Protein AF-A0A7J6RYQ1-F1 (afdb_monomer)

Secondary structure (DSSP, 8-state):
---SEEEEESS-TTT-TTS---EEEEEESSPPPP---TTS--B-TTTSEEEE-SBTTEE----SSSS-TT--SEEEEEEB-SSGGG-B-TTPEEEEE-SSTTT----S--EEEEEESSSSS-------EEEEESSTT--EEEEEEEPPTTPPPB-TT-EEEEEEES----SS-PEES--EEEEE-TTS-S-EEEE-

Organism: Perkinsus olseni (NCBI:txid32597)

Solvent-accessible surface area (backbone atoms only — not comparable to full-atom values): 10881 Å² total; per-residue (Å²): 142,80,80,55,67,46,71,45,64,76,56,65,55,92,81,45,83,86,58,87,83,49,82,32,73,73,38,70,73,52,81,84,76,73,74,37,56,90,57,37,31,28,57,22,84,85,73,16,40,38,60,55,78,64,59,94,71,36,29,80,69,76,72,96,74,84,55,61,100,83,59,58,62,45,38,36,39,40,21,15,14,74,43,73,69,12,24,39,41,39,36,21,32,41,36,41,43,44,63,62,54,88,56,26,56,30,88,56,62,37,49,53,47,42,41,40,73,54,90,88,55,46,33,51,68,45,88,58,42,45,60,37,50,92,46,93,94,48,47,27,20,28,42,38,34,48,42,23,72,82,22,53,62,19,23,50,91,40,43,37,34,39,34,33,30,75,71,57,72,48,98,72,81,82,35,62,46,52,39,42,36,37,31,19,37,68,85,72,43,36,56,28,75,51,67,60

Radius of gyration: 19.07 Å; Cα contacts (8 Å, |Δi|>4): 460; chains: 1; bounding box: 61×34×42 Å

Nearest PDB structures (foldseek):
  7w6b-assembly1_A  TM=4.803E-01  e=3.173E-01  Streptococcus oralis ATCC 35037
  2ce6-assembly1_A  TM=3.598E-01  e=7.479E-01  Helix pomatia
  5x4a-assembly1_D  TM=3.909E-01  e=1.501E+00  Sclerophytum lochmodes
  4q56-assembly1_A  TM=3.177E-01  e=1.671E+00  Cornu aspersum

pLDDT: mean 82.63, std 13.73, range [42.88, 97.25]

Structure (mmCIF, N/CA/C/O backbone):
data_AF-A0A7J6RYQ1-F1
#
_entry.id   AF-A0A7J6RYQ1-F1
#
loop_
_atom_site.group_PDB
_atom_site.id
_atom_site.type_symbol
_atom_site.label_atom_id
_atom_site.label_alt_id
_atom_site.label_comp_id
_atom_site.label_asym_id
_atom_site.label_entity_id
_atom_site.label_seq_id
_atom_site.pdbx_PDB_ins_code
_atom_site.Cartn_x
_atom_site.Cartn_y
_atom_site.Cartn_z
_atom_site.occupancy
_atom_site.B_iso_or_equiv
_atom_site.auth_seq_id
_atom_site.auth_comp_id
_atom_site.auth_asym_id
_atom_site.auth_atom_id
_atom_site.pdbx_PDB_model_num
ATOM 1 N N . ASP A 1 1 ? -31.742 8.222 -1.826 1.00 50.19 1 ASP A N 1
ATOM 2 C CA . ASP A 1 1 ? -31.669 7.039 -0.948 1.00 50.19 1 ASP A CA 1
ATOM 3 C C . ASP A 1 1 ? -31.716 5.761 -1.761 1.00 50.19 1 ASP A C 1
ATOM 5 O O . ASP A 1 1 ? -32.754 5.427 -2.317 1.00 50.19 1 ASP A O 1
ATOM 9 N N . GLN A 1 2 ? -30.577 5.093 -1.930 1.00 57.06 2 GLN A N 1
ATOM 10 C CA . GLN A 1 2 ? -30.508 3.775 -2.566 1.00 57.06 2 GLN A CA 1
ATOM 11 C C . GLN A 1 2 ? -29.635 2.876 -1.686 1.00 57.06 2 GLN A C 1
ATOM 13 O O . GLN A 1 2 ? -28.519 3.257 -1.344 1.00 57.06 2 GLN A O 1
ATOM 18 N N . GLU A 1 3 ? -30.165 1.722 -1.277 1.00 65.00 3 GLU A N 1
ATOM 19 C CA . GLU A 1 3 ? -29.462 0.755 -0.426 1.00 65.00 3 GLU A CA 1
ATOM 20 C C . GLU A 1 3 ? -28.326 0.076 -1.203 1.00 65.00 3 GLU A C 1
ATOM 22 O O . GLU A 1 3 ? -28.561 -0.500 -2.267 1.00 65.00 3 GLU A O 1
ATOM 27 N N . TYR A 1 4 ? -27.108 0.118 -0.656 1.00 65.56 4 TYR A N 1
ATOM 28 C CA . TYR A 1 4 ? -25.908 -0.519 -1.225 1.00 65.56 4 TYR A CA 1
ATOM 29 C C . TYR A 1 4 ? -25.580 -1.872 -0.589 1.00 65.56 4 TYR A C 1
ATOM 31 O O . TYR A 1 4 ? -24.971 -2.738 -1.218 1.00 65.56 4 TYR A O 1
ATOM 39 N N . VAL A 1 5 ? -25.978 -2.050 0.668 1.00 72.88 5 VAL A N 1
ATOM 40 C CA . VAL A 1 5 ? -25.729 -3.258 1.447 1.00 72.88 5 VAL A CA 1
ATOM 41 C C . VAL A 1 5 ? -27.030 -3.662 2.105 1.00 72.88 5 VAL A C 1
ATOM 43 O O . VAL A 1 5 ? -27.678 -2.850 2.763 1.00 72.88 5 VAL A O 1
ATOM 46 N N . ARG A 1 6 ? -27.387 -4.933 1.949 1.00 76.81 6 ARG A N 1
ATOM 47 C CA . ARG A 1 6 ? -28.507 -5.542 2.655 1.00 76.81 6 ARG A CA 1
ATOM 48 C C . ARG A 1 6 ? -27.974 -6.575 3.635 1.00 76.81 6 ARG A C 1
ATOM 50 O O . ARG A 1 6 ? -27.288 -7.513 3.234 1.00 76.81 6 ARG A O 1
ATOM 57 N N . ILE A 1 7 ? -28.311 -6.410 4.910 1.00 72.94 7 ILE A N 1
ATOM 58 C CA . ILE A 1 7 ? -28.057 -7.410 5.950 1.00 72.94 7 ILE A CA 1
ATOM 59 C C . ILE A 1 7 ? -29.346 -8.209 6.114 1.00 72.94 7 ILE A C 1
ATOM 61 O O . ILE A 1 7 ? -30.391 -7.654 6.449 1.00 72.94 7 ILE A O 1
ATOM 65 N N . ILE A 1 8 ? -29.294 -9.505 5.818 1.00 71.94 8 ILE A N 1
ATOM 66 C CA . ILE A 1 8 ? -30.453 -10.395 5.932 1.00 71.94 8 ILE A CA 1
ATOM 67 C C . ILE A 1 8 ? -30.330 -11.143 7.257 1.00 71.94 8 ILE A C 1
ATOM 69 O O . ILE A 1 8 ? -29.265 -11.673 7.549 1.00 71.94 8 ILE A O 1
ATOM 73 N N . SER A 1 9 ? -31.388 -11.192 8.069 1.00 72.56 9 SER A N 1
ATOM 74 C CA . SER A 1 9 ? -31.384 -12.058 9.254 1.00 72.56 9 SER A CA 1
ATOM 75 C C . SER A 1 9 ? -31.297 -13.523 8.828 1.00 72.56 9 SER A C 1
ATOM 77 O O . SER A 1 9 ? -31.973 -13.935 7.886 1.00 72.56 9 SER A O 1
ATOM 79 N N . MET A 1 10 ? -30.483 -14.316 9.524 1.00 69.44 10 MET A N 1
ATOM 80 C CA . MET A 1 10 ? -30.409 -15.762 9.272 1.00 69.44 10 MET A CA 1
ATOM 81 C C . MET A 1 10 ? -31.561 -16.538 9.912 1.00 69.44 10 MET A C 1
ATOM 83 O O . MET A 1 10 ? -31.682 -17.742 9.697 1.00 69.44 10 MET A O 1
ATOM 87 N N . VAL A 1 11 ? -32.423 -15.856 10.668 1.00 69.56 11 VAL A N 1
ATOM 88 C CA . VAL A 1 11 ? -33.552 -16.461 11.365 1.00 69.56 11 VAL A CA 1
ATOM 89 C C . VAL A 1 11 ? -34.855 -15.895 10.814 1.00 69.56 11 VAL A C 1
ATOM 91 O O . VAL A 1 11 ? -35.002 -14.690 10.612 1.00 69.56 11 VAL A O 1
ATOM 94 N N . ALA A 1 12 ? -35.832 -16.771 10.586 1.00 70.06 12 ALA A N 1
ATOM 95 C CA . ALA A 1 12 ? -37.179 -16.362 10.220 1.00 70.06 12 ALA A CA 1
ATOM 96 C C . ALA A 1 12 ? -37.875 -15.731 11.438 1.00 70.06 12 ALA A C 1
ATOM 98 O O . ALA A 1 12 ? -38.460 -16.433 12.266 1.00 70.06 12 ALA A O 1
ATOM 99 N N . LEU A 1 13 ? -37.804 -14.399 11.533 1.00 68.19 13 LEU A N 1
ATOM 100 C CA . LEU A 1 13 ? -38.347 -13.590 12.635 1.00 68.19 13 LEU A CA 1
ATOM 101 C C . LEU A 1 13 ? -39.828 -13.866 12.917 1.00 68.19 13 LEU A C 1
ATOM 103 O O . LEU A 1 13 ? -40.247 -13.861 14.070 1.00 68.19 13 LEU A O 1
ATOM 107 N N . GLU A 1 14 ? -40.599 -14.177 11.875 1.00 74.00 14 GLU A N 1
ATOM 108 C CA . GLU A 1 14 ? -42.023 -14.512 11.989 1.00 74.00 14 GLU A CA 1
ATOM 109 C C . GLU A 1 14 ? -42.273 -15.819 12.761 1.00 74.00 14 GLU A C 1
ATOM 111 O O . GLU A 1 14 ? -43.322 -15.983 13.376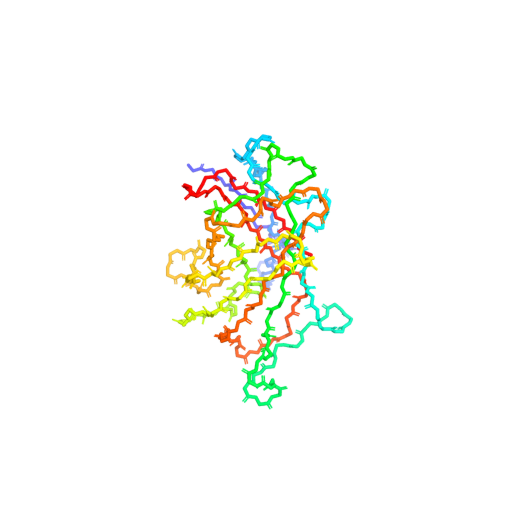 1.00 74.00 14 GLU A O 1
ATOM 116 N N . SER A 1 15 ? -41.304 -16.739 12.766 1.00 73.19 15 SER A N 1
ATOM 117 C CA . SER A 1 15 ? -41.423 -18.060 13.403 1.00 73.19 15 SER A CA 1
ATOM 118 C C . SER A 1 15 ? -40.772 -18.155 14.788 1.00 73.19 15 SER A C 1
ATOM 120 O O . SER A 1 15 ? -41.020 -19.117 15.513 1.00 73.19 15 SER A O 1
ATOM 122 N N . ALA A 1 16 ? -39.952 -17.171 15.176 1.00 69.88 16 ALA A N 1
ATOM 123 C CA . ALA A 1 16 ? -39.226 -17.172 16.447 1.00 69.88 16 ALA A CA 1
ATOM 124 C C . ALA A 1 16 ? -38.987 -15.736 16.969 1.00 69.88 16 ALA A C 1
ATOM 126 O O . ALA A 1 16 ? -37.851 -15.266 16.999 1.00 69.88 16 ALA A O 1
ATOM 127 N N . PRO A 1 17 ? -40.038 -15.022 17.413 1.00 69.25 17 PRO A N 1
ATOM 128 C CA . PRO A 1 17 ? -39.974 -13.586 17.718 1.00 69.25 17 PRO A CA 1
ATOM 129 C C . PRO A 1 17 ? -39.113 -13.212 18.939 1.00 69.25 17 PRO A C 1
ATOM 131 O O . PRO A 1 17 ? -38.783 -12.042 19.111 1.00 69.25 17 PRO A O 1
ATOM 134 N N . TYR A 1 18 ? -38.742 -14.182 19.783 1.00 77.00 18 TYR A N 1
ATOM 135 C CA . TYR A 1 18 ? -37.971 -13.962 21.018 1.00 77.00 18 TYR A CA 1
ATOM 136 C C . TYR A 1 18 ? -36.580 -14.615 21.004 1.00 77.00 18 TYR A C 1
ATOM 138 O O . TYR A 1 18 ? -35.941 -14.727 22.048 1.00 77.00 18 TYR A O 1
ATOM 146 N N . THR A 1 19 ? -36.120 -15.096 19.847 1.00 73.12 19 THR A N 1
ATOM 147 C CA . THR A 1 19 ? -34.790 -15.708 19.717 1.00 73.12 19 THR A CA 1
ATOM 148 C C . THR A 1 19 ? -33.694 -14.657 19.542 1.00 73.12 19 THR A C 1
ATOM 150 O O . THR A 1 19 ? -33.955 -13.520 19.144 1.00 73.12 19 THR A O 1
ATOM 153 N N . ALA A 1 20 ? -32.448 -15.047 19.817 1.00 69.75 20 ALA A N 1
ATOM 154 C CA . ALA A 1 20 ? -31.291 -14.233 19.479 1.00 69.75 20 ALA A CA 1
ATOM 155 C C . ALA A 1 20 ? -31.253 -13.999 17.961 1.00 69.75 20 ALA A C 1
ATOM 157 O O . ALA A 1 20 ? -31.333 -14.935 17.163 1.00 69.75 20 ALA A O 1
ATOM 158 N N . LEU A 1 21 ? -31.156 -12.731 17.573 1.00 64.25 21 LEU A N 1
ATOM 159 C CA . LEU A 1 21 ? -31.176 -12.314 16.181 1.00 64.25 21 LEU A CA 1
ATOM 160 C C . LEU A 1 21 ? -29.764 -12.456 15.613 1.00 64.25 21 LEU A C 1
ATOM 162 O O . LEU A 1 21 ? -28.882 -11.647 15.892 1.00 64.25 21 LEU A O 1
ATOM 166 N N . GLU A 1 22 ? -29.538 -13.509 14.834 1.00 65.12 22 GLU A N 1
ATOM 167 C CA . GLU A 1 22 ? -28.272 -13.686 14.129 1.00 65.12 22 GLU A CA 1
ATOM 168 C C . GLU A 1 22 ? -28.251 -12.764 12.901 1.00 65.12 22 GLU A C 1
ATOM 170 O O . GLU A 1 22 ? -29.058 -12.903 11.969 1.00 65.12 22 GLU A O 1
ATOM 175 N N . MET A 1 23 ? -27.352 -11.774 12.925 1.00 66.75 23 MET A N 1
ATOM 176 C CA . MET A 1 23 ? -27.088 -10.918 11.770 1.00 66.75 23 MET A CA 1
ATOM 177 C C . MET A 1 23 ? -26.436 -11.761 10.679 1.00 66.75 23 MET A C 1
ATOM 179 O O . MET A 1 23 ? -25.346 -12.295 10.871 1.00 66.75 23 MET A O 1
ATOM 183 N N . GLY A 1 24 ? -27.108 -11.894 9.538 1.00 63.62 24 GLY A N 1
ATOM 184 C CA . GLY A 1 24 ? -26.583 -12.683 8.437 1.00 63.62 24 GLY A CA 1
ATOM 185 C C . GLY A 1 24 ? -25.557 -11.958 7.595 1.00 63.62 24 GLY A C 1
ATOM 186 O O . GLY A 1 24 ? -25.166 -10.817 7.844 1.00 63.62 24 GLY A O 1
ATOM 187 N N . ARG A 1 25 ? -25.105 -12.669 6.562 1.00 68.25 25 ARG A N 1
ATOM 188 C CA . ARG A 1 25 ? -24.056 -12.181 5.674 1.00 68.25 25 ARG A CA 1
ATOM 189 C C . ARG A 1 25 ? -24.522 -10.911 4.952 1.00 68.25 25 ARG A C 1
ATOM 191 O O . ARG A 1 25 ? -25.594 -10.936 4.343 1.00 68.25 25 ARG A O 1
ATOM 198 N N . PRO A 1 26 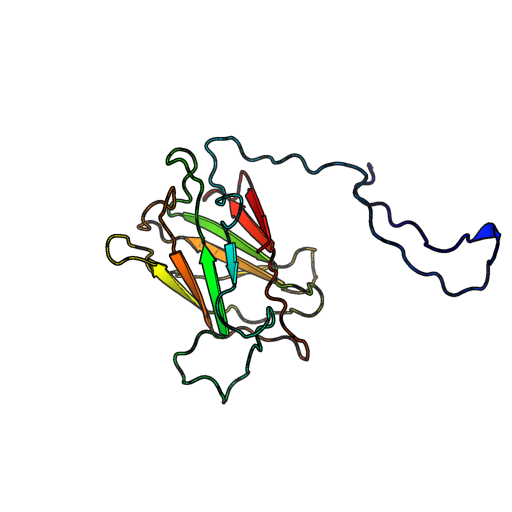? -23.732 -9.823 4.981 1.00 69.94 26 PRO A N 1
ATOM 199 C CA . PRO A 1 26 ? -24.024 -8.648 4.180 1.00 69.94 26 PRO A CA 1
ATOM 200 C C . PRO A 1 26 ? -23.931 -9.017 2.699 1.00 69.94 26 PRO A C 1
ATOM 202 O O . PRO A 1 26 ? -22.963 -9.638 2.258 1.00 69.94 26 PRO A O 1
ATOM 205 N N . LEU A 1 27 ? -24.949 -8.636 1.934 1.00 70.81 27 LEU A N 1
ATOM 206 C CA . LEU A 1 27 ? -24.976 -8.789 0.486 1.00 70.81 27 LEU A CA 1
ATOM 207 C C . LEU A 1 27 ? -24.913 -7.414 -0.164 1.00 70.81 27 LEU A C 1
ATOM 209 O O . LEU A 1 27 ? -25.671 -6.508 0.192 1.00 70.81 27 LEU A O 1
ATOM 213 N N . LEU A 1 28 ? -24.028 -7.285 -1.148 1.00 71.00 28 LEU A N 1
ATOM 214 C CA . LEU A 1 28 ? -24.025 -6.146 -2.053 1.00 71.00 28 LEU A CA 1
ATOM 215 C C . LEU A 1 28 ? -25.265 -6.236 -2.941 1.00 71.00 28 LEU A C 1
ATOM 217 O O . LEU A 1 28 ? -25.430 -7.178 -3.713 1.00 71.00 28 LEU A O 1
ATOM 221 N N . THR A 1 29 ? -26.143 -5.247 -2.831 1.00 76.38 29 THR A N 1
ATOM 222 C CA . THR A 1 29 ? -27.316 -5.107 -3.709 1.00 76.38 29 THR A CA 1
ATOM 223 C C . THR A 1 29 ? -26.933 -4.520 -5.065 1.00 76.38 29 THR A C 1
ATOM 225 O O . THR A 1 29 ? -27.731 -4.544 -6.002 1.00 76.38 29 THR A O 1
ATOM 228 N N . ARG A 1 30 ? -25.705 -3.997 -5.181 1.00 64.94 30 ARG A N 1
ATOM 229 C CA . ARG A 1 30 ? -25.122 -3.432 -6.396 1.00 64.94 30 ARG A CA 1
ATOM 230 C C . ARG A 1 30 ? -23.645 -3.769 -6.500 1.00 64.94 30 ARG A C 1
ATOM 232 O O . ARG A 1 30 ? -22.929 -3.757 -5.503 1.00 64.94 30 ARG A O 1
ATOM 239 N N . LEU A 1 3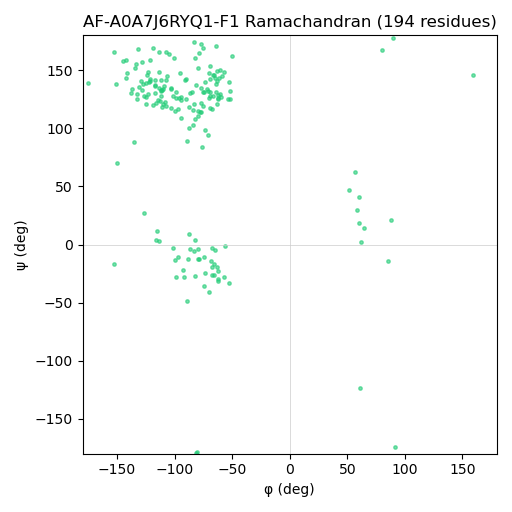1 ? -23.194 -4.021 -7.724 1.00 61.72 31 LEU A N 1
ATOM 240 C CA . LEU A 1 31 ? -21.772 -4.126 -8.023 1.00 61.72 31 LEU A CA 1
ATOM 241 C C . LEU A 1 31 ? -21.148 -2.733 -7.934 1.00 61.72 31 LEU A C 1
ATOM 243 O O . LEU A 1 31 ? -21.687 -1.775 -8.490 1.00 61.72 31 LEU A O 1
ATOM 247 N N . ALA A 1 32 ? -20.020 -2.629 -7.236 1.00 59.47 32 ALA A N 1
ATOM 248 C CA . ALA A 1 32 ? -19.181 -1.446 -7.325 1.00 59.47 32 ALA A CA 1
ATOM 249 C C . ALA A 1 32 ? -18.687 -1.325 -8.773 1.00 59.47 32 ALA A C 1
ATOM 251 O O . ALA A 1 32 ? -18.156 -2.288 -9.330 1.00 59.47 32 ALA A O 1
ATOM 252 N N . VAL A 1 33 ? -18.905 -0.167 -9.392 1.00 58.00 33 VAL A N 1
ATOM 253 C CA . VAL A 1 33 ? -18.350 0.118 -10.715 1.00 58.00 33 VAL A CA 1
ATOM 254 C C . VAL A 1 33 ? -16.915 0.595 -10.492 1.00 58.00 33 VAL A C 1
ATOM 256 O O . VAL A 1 33 ? -16.732 1.566 -9.758 1.00 58.00 33 VAL A O 1
ATOM 259 N N . PRO A 1 34 ? -15.896 -0.071 -11.057 1.00 59.84 34 PRO A N 1
ATOM 260 C CA . PRO A 1 34 ? -14.543 0.462 -11.020 1.00 59.84 34 PRO A CA 1
ATOM 261 C C . PRO A 1 34 ? -14.526 1.781 -11.800 1.00 59.84 34 PRO A C 1
ATOM 263 O O . PRO A 1 34 ? -14.882 1.808 -12.976 1.00 59.84 34 PRO A O 1
ATOM 266 N N . GLU A 1 35 ? -14.152 2.877 -11.143 1.00 63.78 35 GLU A N 1
ATOM 267 C CA . GLU A 1 35 ? -14.018 4.183 -11.805 1.00 63.78 35 GLU A CA 1
ATOM 268 C C . GLU A 1 35 ? -12.695 4.320 -12.578 1.00 63.78 35 GLU A C 1
ATOM 270 O O . GLU A 1 35 ? -12.554 5.237 -13.380 1.00 63.78 35 GLU A O 1
ATOM 275 N N . GLY A 1 36 ? -11.734 3.411 -12.375 1.00 68.19 36 GLY A N 1
ATOM 276 C CA . GLY A 1 36 ? -10.461 3.422 -13.096 1.00 68.19 36 GLY A CA 1
ATOM 277 C C . GLY A 1 36 ? -10.579 2.948 -14.547 1.00 68.19 36 GLY A C 1
ATOM 278 O O . GLY A 1 36 ? -11.145 1.892 -14.834 1.00 68.19 36 GLY A O 1
ATOM 279 N N . GLY A 1 37 ? -10.012 3.726 -15.465 1.00 75.25 37 GLY A N 1
ATOM 280 C CA . GLY A 1 37 ? -9.842 3.386 -16.871 1.00 75.25 37 GLY A CA 1
ATOM 281 C C . GLY A 1 37 ? -8.708 2.385 -17.114 1.00 75.25 37 GLY A C 1
ATOM 282 O O . GLY A 1 37 ? -7.875 2.108 -16.257 1.00 75.25 37 GLY A O 1
ATOM 283 N N . VAL A 1 38 ? -8.640 1.853 -18.337 1.00 79.38 38 VAL A N 1
ATOM 284 C CA . VAL A 1 38 ? -7.639 0.837 -18.736 1.00 79.38 38 VAL A CA 1
ATOM 285 C C . VAL A 1 38 ? -6.192 1.342 -18.741 1.00 79.38 38 VAL A C 1
ATOM 287 O O . VAL A 1 38 ? -5.270 0.533 -18.770 1.00 79.38 38 VAL A O 1
ATOM 290 N N . THR A 1 39 ? -5.994 2.660 -18.732 1.00 88.62 39 THR A N 1
ATOM 291 C CA . THR A 1 39 ? -4.687 3.331 -18.639 1.00 88.62 39 THR A CA 1
ATOM 292 C C . THR A 1 39 ? -4.391 3.845 -17.234 1.00 88.62 39 THR A C 1
ATOM 294 O O . THR A 1 39 ? -3.328 4.409 -17.001 1.00 88.62 39 THR A O 1
ATOM 297 N N . ASP A 1 40 ? -5.323 3.701 -16.294 1.00 91.88 40 ASP A N 1
ATOM 298 C CA . ASP A 1 40 ? -5.082 4.139 -14.927 1.00 91.88 40 ASP A CA 1
ATOM 299 C C . ASP A 1 40 ? -4.232 3.102 -14.174 1.00 91.88 40 ASP A C 1
ATOM 301 O O . ASP A 1 40 ? -4.276 1.902 -14.498 1.00 91.88 40 ASP A O 1
ATOM 305 N N . PRO A 1 41 ? -3.444 3.541 -13.173 1.00 94.19 41 PRO A N 1
ATOM 306 C CA . PRO A 1 41 ? -2.633 2.646 -12.364 1.00 94.19 41 PRO A CA 1
ATOM 307 C C . PRO A 1 41 ? -3.477 1.528 -11.759 1.00 94.19 41 PRO A C 1
ATOM 309 O O . PRO A 1 41 ? -4.450 1.782 -11.050 1.00 94.19 41 PRO A O 1
ATOM 312 N N . HIS A 1 42 ? -3.079 0.282 -11.992 1.00 93.12 42 HIS A N 1
ATOM 313 C CA . HIS A 1 42 ? -3.711 -0.860 -11.344 1.00 93.12 42 HIS A CA 1
ATOM 314 C C . HIS A 1 42 ? -2.707 -1.944 -10.977 1.00 93.12 42 HIS A C 1
ATOM 316 O O . HIS A 1 42 ? -1.594 -2.025 -11.506 1.00 93.12 42 HIS A O 1
ATOM 322 N N . PHE A 1 43 ? -3.119 -2.777 -10.029 1.00 94.25 43 PHE A N 1
ATOM 323 C CA . PHE A 1 43 ? -2.351 -3.927 -9.577 1.00 94.25 43 PHE A CA 1
ATOM 324 C C . PHE A 1 43 ? -2.288 -5.008 -10.656 1.00 94.25 43 PHE A C 1
ATOM 326 O O . PHE A 1 43 ? -3.206 -5.154 -11.463 1.00 94.25 43 PHE A O 1
ATOM 333 N N . LEU A 1 44 ? -1.241 -5.831 -10.633 1.00 94.19 44 LEU A N 1
ATOM 334 C CA . LEU A 1 44 ? -1.259 -7.086 -11.381 1.00 94.19 44 LEU A CA 1
ATOM 335 C C . LEU A 1 44 ? -2.402 -7.974 -10.865 1.00 94.19 44 LEU A C 1
ATOM 337 O O . LEU A 1 44 ? -2.507 -8.216 -9.664 1.00 94.19 44 LEU A O 1
ATOM 341 N N . ILE A 1 45 ? -3.247 -8.494 -11.752 1.00 88.50 45 ILE A N 1
ATOM 342 C CA . ILE A 1 45 ? -4.310 -9.430 -11.371 1.00 88.50 45 ILE A CA 1
ATOM 343 C C . ILE A 1 45 ? -4.074 -10.760 -12.099 1.00 88.50 45 ILE A C 1
ATOM 345 O O . ILE A 1 45 ? -4.095 -10.773 -13.331 1.00 88.50 45 ILE A O 1
ATOM 349 N N . PRO A 1 46 ? -3.880 -11.881 -11.377 1.00 89.00 46 PRO A N 1
ATOM 350 C CA . PRO A 1 46 ? -3.737 -11.999 -9.918 1.00 89.00 46 PRO A CA 1
ATOM 351 C C . PRO A 1 46 ? -2.328 -11.619 -9.408 1.00 89.00 46 PRO A C 1
ATOM 353 O O . PRO A 1 46 ? -1.361 -11.606 -10.167 1.00 89.00 46 PRO A O 1
ATOM 356 N N . GLY A 1 47 ? -2.194 -11.396 -8.093 1.00 88.69 47 GLY A N 1
ATOM 357 C CA . GLY A 1 47 ? -0.888 -11.361 -7.411 1.00 88.69 47 GLY A CA 1
ATOM 358 C C . GLY A 1 47 ? -0.172 -10.007 -7.368 1.00 88.69 47 GLY A C 1
ATOM 359 O O . GLY A 1 47 ? 1.046 -9.962 -7.192 1.00 88.69 47 GLY A O 1
ATOM 360 N N . GLY A 1 48 ? -0.901 -8.907 -7.539 1.00 92.38 48 GLY A N 1
ATOM 361 C CA . GLY A 1 48 ? -0.378 -7.543 -7.447 1.00 92.38 48 GLY A CA 1
ATOM 362 C C . GLY A 1 48 ? -0.095 -7.056 -6.029 1.00 92.38 48 GLY A C 1
ATOM 363 O O . GLY A 1 48 ? 0.576 -6.041 -5.861 1.00 92.38 48 GLY A O 1
ATOM 364 N N . LEU A 1 49 ? -0.551 -7.799 -5.022 1.00 93.12 49 LEU A N 1
ATOM 365 C CA . LEU A 1 49 ? -0.193 -7.618 -3.624 1.00 93.12 49 LEU A CA 1
ATOM 366 C C . LEU A 1 49 ? 0.070 -8.986 -2.998 1.00 93.12 49 LEU A C 1
ATOM 368 O O . LEU A 1 49 ? -0.722 -9.908 -3.170 1.00 93.12 49 LEU A O 1
ATOM 372 N N . ALA A 1 50 ? 1.159 -9.099 -2.249 1.00 90.62 50 ALA A N 1
ATOM 373 C CA . ALA A 1 50 ? 1.433 -10.254 -1.409 1.00 90.62 50 ALA A CA 1
ATOM 374 C C . ALA A 1 50 ? 1.988 -9.797 -0.061 1.00 90.62 50 ALA A C 1
ATOM 376 O O . ALA A 1 50 ? 2.945 -9.020 -0.014 1.00 90.62 50 ALA A O 1
ATOM 377 N N . VAL A 1 51 ? 1.421 -10.308 1.031 1.00 87.62 51 VAL A N 1
ATOM 378 C CA . VAL A 1 51 ? 2.047 -10.224 2.354 1.00 87.62 51 VAL A CA 1
ATOM 379 C C . VAL A 1 51 ? 3.149 -11.275 2.396 1.00 87.62 51 VAL A C 1
ATOM 381 O O . VAL A 1 51 ? 2.899 -12.455 2.161 1.00 87.62 51 VAL A O 1
ATOM 384 N N . THR A 1 52 ? 4.386 -10.858 2.648 1.00 82.69 52 THR A N 1
ATOM 385 C CA . THR A 1 52 ? 5.514 -11.789 2.789 1.00 82.69 52 THR A CA 1
ATOM 386 C C . THR A 1 52 ? 5.836 -12.010 4.261 1.00 82.69 52 THR A C 1
ATOM 388 O O . THR A 1 52 ? 5.437 -11.217 5.106 1.00 82.69 52 THR A O 1
ATOM 391 N N . GLY A 1 53 ? 6.540 -13.094 4.596 1.00 69.81 53 GLY A N 1
ATOM 392 C CA . GLY A 1 53 ? 6.837 -13.473 5.986 1.00 69.81 53 GLY A CA 1
ATOM 393 C C . GLY A 1 53 ? 5.683 -14.193 6.704 1.00 69.81 53 GLY A C 1
ATOM 394 O O . GLY A 1 53 ? 4.554 -14.217 6.226 1.00 69.81 53 GLY A O 1
ATOM 395 N N . GLY A 1 54 ? 5.978 -14.789 7.865 1.00 64.25 54 GLY A N 1
ATOM 396 C CA . GLY A 1 54 ? 5.052 -15.675 8.590 1.00 64.25 54 GLY A CA 1
ATOM 397 C C . GLY A 1 54 ? 5.170 -17.152 8.184 1.00 64.25 54 GLY A C 1
ATOM 398 O O . GLY A 1 54 ? 5.954 -17.500 7.305 1.00 64.25 54 GLY A O 1
ATOM 399 N N . ASN A 1 55 ? 4.397 -18.021 8.843 1.00 58.66 55 ASN A N 1
ATOM 400 C CA . ASN A 1 55 ? 4.329 -19.466 8.586 1.00 58.66 55 ASN A CA 1
ATOM 401 C C . ASN A 1 55 ? 2.857 -19.883 8.434 1.00 58.66 55 ASN A C 1
ATOM 403 O O . ASN A 1 55 ? 2.006 -19.413 9.183 1.00 58.66 55 ASN A O 1
ATOM 407 N N . ASN A 1 56 ? 2.545 -20.794 7.503 1.00 60.09 56 ASN A N 1
ATOM 408 C CA . ASN A 1 56 ? 1.188 -21.337 7.305 1.00 60.09 56 ASN A CA 1
ATOM 409 C C . ASN A 1 56 ? 0.079 -20.272 7.150 1.00 60.09 56 ASN A C 1
ATOM 411 O O . ASN A 1 56 ? -0.965 -20.395 7.784 1.00 60.09 56 ASN A O 1
ATOM 415 N N . GLN A 1 57 ? 0.286 -19.240 6.319 1.00 62.84 57 GLN A N 1
ATOM 416 C CA . GLN A 1 57 ? -0.713 -18.177 6.061 1.00 62.84 57 GLN A CA 1
ATOM 417 C C . GLN A 1 57 ? -1.067 -17.313 7.286 1.00 62.84 57 GLN A C 1
ATOM 419 O O . GLN A 1 57 ? -2.037 -16.559 7.284 1.00 62.84 57 GLN A O 1
ATOM 424 N N . VAL A 1 58 ? -0.265 -17.399 8.347 1.00 62.16 58 VAL A N 1
ATOM 425 C CA . VAL A 1 58 ? -0.408 -16.573 9.540 1.00 62.16 58 VAL A CA 1
ATOM 426 C C . VAL A 1 58 ? 0.916 -15.876 9.791 1.00 62.16 58 VAL A C 1
ATOM 428 O O . VAL A 1 58 ? 1.974 -16.509 9.874 1.00 62.16 58 VAL A O 1
ATOM 431 N N . ARG A 1 59 ? 0.864 -14.551 9.926 1.00 68.44 59 ARG A N 1
ATOM 432 C CA . ARG A 1 59 ? 2.018 -13.769 10.358 1.00 68.44 59 ARG A CA 1
ATOM 433 C C . ARG A 1 59 ? 1.775 -13.298 11.782 1.00 68.44 59 ARG A C 1
ATOM 435 O O . ARG A 1 59 ? 0.816 -12.589 12.067 1.00 68.44 59 ARG A O 1
ATOM 442 N N . GLU A 1 60 ? 2.650 -13.712 12.689 1.00 66.38 60 GLU A N 1
ATOM 443 C CA . GLU A 1 60 ? 2.691 -13.124 14.021 1.00 66.38 60 GLU A CA 1
ATOM 444 C C . GLU A 1 60 ? 3.352 -11.749 13.910 1.00 66.38 60 GLU A C 1
ATOM 446 O O . GLU A 1 60 ? 4.492 -11.625 13.456 1.00 66.38 60 GLU A O 1
ATOM 451 N N . LEU A 1 61 ? 2.611 -10.708 14.277 1.00 69.62 61 LEU A N 1
ATOM 452 C CA . LEU A 1 61 ? 3.157 -9.367 14.416 1.00 69.62 61 LEU A CA 1
ATOM 453 C C . LEU A 1 61 ? 3.685 -9.257 15.847 1.00 69.62 61 LEU A C 1
ATOM 455 O O . LEU A 1 61 ? 2.913 -9.106 16.790 1.00 69.62 61 LEU A O 1
ATOM 459 N N . THR A 1 62 ? 4.994 -9.395 16.037 1.00 58.66 62 THR A N 1
ATOM 460 C CA . THR A 1 62 ? 5.602 -9.309 17.368 1.00 58.66 62 THR A CA 1
ATOM 461 C C . THR A 1 62 ? 5.806 -7.856 17.797 1.00 58.66 62 THR A C 1
ATOM 463 O O . THR A 1 62 ? 6.254 -7.002 17.029 1.00 58.66 62 THR A O 1
ATOM 466 N N . THR A 1 63 ? 5.499 -7.560 19.062 1.00 55.03 63 THR A N 1
ATOM 467 C CA . THR A 1 63 ? 5.860 -6.292 19.707 1.00 55.03 63 THR A CA 1
ATOM 468 C C . THR A 1 63 ? 7.280 -6.354 20.270 1.00 55.03 63 THR A C 1
ATOM 470 O O . THR A 1 63 ? 7.599 -7.261 21.033 1.00 55.03 63 THR A O 1
ATOM 473 N N . GLY A 1 64 ? 8.101 -5.342 19.979 1.00 49.47 64 GLY A N 1
ATOM 474 C CA . GLY A 1 64 ? 8.961 -4.669 20.968 1.00 49.47 64 GLY A CA 1
ATOM 475 C C . GLY A 1 64 ? 10.070 -5.427 21.719 1.00 49.47 64 GLY A C 1
ATOM 476 O O . GLY A 1 64 ? 10.729 -4.799 22.540 1.00 49.47 64 GLY A O 1
ATOM 477 N N . SER A 1 65 ? 10.330 -6.714 21.478 1.00 42.88 65 SER A N 1
ATOM 478 C CA . SER A 1 65 ? 11.515 -7.401 22.041 1.00 42.88 65 SER A CA 1
ATOM 479 C C . SER A 1 65 ? 12.047 -8.580 21.217 1.00 42.88 65 SER A C 1
ATOM 481 O O . SER A 1 65 ? 13.191 -8.981 21.414 1.00 42.88 65 SER A O 1
ATOM 483 N N . ALA A 1 66 ? 11.251 -9.118 20.286 1.00 46.81 66 ALA A N 1
ATOM 484 C CA . ALA A 1 66 ? 11.647 -10.210 19.386 1.00 46.81 66 ALA A CA 1
ATOM 485 C C . ALA A 1 66 ? 12.120 -9.736 17.999 1.00 46.81 66 ALA A C 1
ATOM 487 O O . ALA A 1 66 ? 12.647 -10.532 17.227 1.00 46.81 66 ALA A O 1
ATOM 488 N N . LEU A 1 67 ? 11.926 -8.456 17.681 1.00 52.41 67 LEU A N 1
ATOM 489 C CA . LEU A 1 67 ? 12.469 -7.834 16.480 1.00 52.41 67 LEU A CA 1
ATOM 490 C C . LEU A 1 67 ? 13.843 -7.278 16.847 1.00 52.41 67 LEU A C 1
ATOM 492 O O . LEU A 1 67 ? 13.963 -6.496 17.796 1.00 52.41 67 LEU A O 1
ATOM 496 N N . SER A 1 68 ? 14.883 -7.671 16.112 1.00 55.06 68 SER A N 1
ATOM 497 C CA . SER A 1 68 ? 16.103 -6.870 16.118 1.00 55.06 68 SER A CA 1
ATOM 498 C C . SER A 1 68 ? 15.710 -5.459 15.662 1.00 55.06 68 SER A C 1
ATOM 500 O O . SER A 1 68 ? 14.750 -5.309 14.908 1.00 55.06 68 SER A O 1
ATOM 502 N N . GLY A 1 69 ? 16.378 -4.403 16.138 1.00 52.81 69 GLY A N 1
ATOM 503 C CA . GLY A 1 69 ? 15.942 -3.007 15.931 1.00 52.81 69 GLY A CA 1
ATOM 504 C C . GLY A 1 69 ? 15.739 -2.554 14.470 1.00 52.81 69 GLY A C 1
ATOM 505 O O . GLY A 1 69 ? 15.326 -1.419 14.258 1.00 52.81 69 GLY A O 1
ATOM 506 N N . ASN A 1 70 ? 15.995 -3.427 13.490 1.00 59.50 70 ASN A N 1
ATOM 507 C CA . ASN A 1 70 ? 15.854 -3.202 12.056 1.00 59.50 70 ASN A CA 1
ATOM 508 C C . ASN A 1 70 ? 14.798 -4.095 11.366 1.00 59.50 70 ASN A C 1
ATOM 510 O O . ASN A 1 70 ? 14.681 -4.028 10.142 1.00 59.50 70 ASN A O 1
ATOM 514 N N . ASP A 1 71 ? 14.046 -4.937 12.085 1.00 67.94 71 ASP A N 1
ATOM 515 C CA . ASP A 1 71 ? 13.094 -5.863 11.454 1.00 67.94 71 ASP A CA 1
ATOM 516 C C . ASP A 1 71 ? 11.722 -5.211 11.214 1.00 67.94 71 ASP A C 1
ATOM 518 O O . ASP A 1 71 ? 11.117 -4.619 12.112 1.00 67.94 71 ASP A O 1
ATOM 522 N N . ALA A 1 72 ? 11.206 -5.340 9.988 1.00 72.75 72 ALA A N 1
ATOM 523 C CA . ALA A 1 72 ? 9.894 -4.819 9.615 1.00 72.75 72 ALA A CA 1
ATOM 524 C C . ALA A 1 72 ? 8.766 -5.643 10.253 1.00 72.75 72 ALA A C 1
ATOM 526 O O . ALA A 1 72 ? 8.745 -6.874 10.155 1.00 72.75 72 ALA A O 1
ATOM 527 N N . GLN A 1 73 ? 7.773 -4.968 10.839 1.00 81.38 73 GLN A N 1
ATOM 528 C CA . GLN A 1 73 ? 6.596 -5.631 11.411 1.00 81.38 73 GLN A CA 1
ATOM 529 C C . GLN A 1 73 ? 5.701 -6.210 10.310 1.00 81.38 73 GLN A C 1
ATOM 531 O O . GLN A 1 73 ? 5.237 -7.342 10.432 1.00 81.38 73 GLN A O 1
ATOM 536 N N . LEU A 1 74 ? 5.518 -5.479 9.207 1.00 84.94 74 LEU A N 1
ATOM 537 C CA . LEU A 1 74 ? 4.761 -5.928 8.038 1.00 84.94 74 LEU A CA 1
ATOM 538 C C . LEU A 1 74 ? 5.572 -5.685 6.765 1.00 84.94 74 LEU A C 1
ATOM 540 O O . LEU A 1 74 ? 6.149 -4.619 6.577 1.00 84.94 74 LEU A O 1
ATOM 544 N N . THR A 1 75 ? 5.597 -6.680 5.884 1.00 88.94 75 THR A N 1
ATOM 545 C CA . THR A 1 75 ? 6.296 -6.612 4.599 1.00 88.94 75 THR A CA 1
ATOM 546 C C . THR A 1 75 ? 5.326 -6.973 3.490 1.00 88.94 75 THR A C 1
ATOM 548 O O . THR A 1 75 ? 4.672 -8.015 3.546 1.00 88.94 75 THR A O 1
ATOM 551 N N . LEU A 1 76 ? 5.245 -6.110 2.486 1.00 91.94 76 LEU A N 1
ATOM 552 C CA . LEU A 1 76 ? 4.367 -6.259 1.336 1.00 91.94 76 LEU A CA 1
ATOM 553 C C . LEU A 1 76 ? 5.207 -6.280 0.069 1.00 91.94 76 LEU A C 1
ATOM 555 O O . LEU A 1 76 ? 6.154 -5.512 -0.056 1.00 91.94 76 LEU A O 1
ATOM 559 N N . VAL A 1 77 ? 4.840 -7.119 -0.890 1.00 94.31 77 VAL A N 1
ATOM 560 C CA . VAL A 1 77 ? 5.346 -7.041 -2.260 1.00 94.31 77 VAL A CA 1
ATOM 561 C C . VAL A 1 77 ? 4.217 -6.542 -3.146 1.00 94.31 77 VAL A C 1
ATOM 563 O O . VAL A 1 77 ? 3.149 -7.150 -3.194 1.00 94.31 77 VAL A O 1
ATOM 566 N N . VAL A 1 78 ? 4.466 -5.435 -3.839 1.00 96.00 78 VAL A N 1
ATOM 567 C CA . VAL A 1 78 ? 3.521 -4.774 -4.740 1.00 96.00 78 VAL A CA 1
ATOM 568 C C . VAL A 1 78 ? 3.993 -4.940 -6.179 1.00 96.00 78 VAL A C 1
ATOM 570 O O . VAL A 1 78 ? 5.169 -4.721 -6.485 1.00 96.00 78 VAL A O 1
ATOM 573 N N . LYS A 1 79 ? 3.069 -5.310 -7.068 1.00 96.19 79 LYS A N 1
ATOM 574 C CA . LYS A 1 79 ? 3.284 -5.383 -8.517 1.00 96.19 79 LYS A CA 1
ATOM 575 C C . LYS A 1 79 ? 2.193 -4.609 -9.242 1.00 96.19 79 LYS A C 1
ATOM 577 O O . LYS A 1 79 ? 1.005 -4.776 -8.956 1.00 96.19 79 LYS A O 1
ATOM 582 N N . GLY A 1 80 ? 2.611 -3.786 -10.194 1.00 94.19 80 GLY A N 1
ATOM 583 C CA . GLY A 1 80 ? 1.700 -3.096 -11.098 1.00 94.19 80 GLY A CA 1
ATOM 584 C C . GLY A 1 80 ? 1.287 -3.974 -12.274 1.00 94.19 80 GLY A C 1
ATOM 585 O O . GLY A 1 80 ? 1.762 -5.097 -12.430 1.00 94.19 80 GLY A O 1
ATOM 586 N N . SER A 1 81 ? 0.372 -3.452 -13.079 1.00 93.75 81 SER A N 1
ATOM 587 C CA . SER A 1 81 ? -0.229 -4.129 -14.228 1.00 93.75 81 SER A CA 1
ATOM 588 C C . SER A 1 81 ? 0.773 -4.768 -15.200 1.00 93.75 81 SER A C 1
ATOM 590 O O . SER A 1 81 ? 1.955 -4.438 -15.249 1.00 93.75 81 SER A O 1
ATOM 592 N N . ALA A 1 82 ? 0.301 -5.685 -16.047 1.00 92.12 82 ALA A N 1
ATOM 593 C CA . ALA A 1 82 ? 1.156 -6.307 -17.059 1.00 92.12 82 ALA A CA 1
ATOM 594 C C . ALA A 1 82 ? 1.626 -5.323 -18.157 1.00 92.12 82 ALA A C 1
ATOM 596 O O . ALA A 1 82 ? 2.604 -5.612 -18.844 1.00 92.12 82 ALA A O 1
ATOM 597 N N . ASN A 1 83 ? 0.946 -4.181 -18.323 1.00 90.62 83 ASN A N 1
ATOM 598 C CA . ASN A 1 83 ? 1.175 -3.209 -19.391 1.00 90.62 83 ASN A CA 1
ATOM 599 C C . ASN A 1 83 ? 1.762 -1.900 -18.836 1.00 90.62 83 ASN A C 1
ATOM 601 O O . ASN A 1 83 ? 1.347 -1.415 -17.789 1.00 90.62 83 ASN A O 1
ATOM 605 N N . GLU A 1 84 ? 2.698 -1.295 -19.563 1.00 94.00 84 GLU A N 1
ATOM 606 C CA . GLU A 1 84 ? 3.288 -0.001 -19.209 1.00 94.00 84 GLU A CA 1
ATOM 607 C C . GLU A 1 84 ? 2.274 1.151 -19.176 1.00 94.00 84 GLU A C 1
ATOM 609 O O . GLU A 1 84 ? 2.410 2.056 -18.356 1.00 94.00 84 GLU A O 1
ATOM 614 N N . LEU A 1 85 ? 1.228 1.098 -20.011 1.00 92.62 85 LEU A N 1
ATOM 615 C CA . LEU A 1 85 ? 0.214 2.158 -20.106 1.00 92.62 85 LEU A CA 1
ATOM 616 C C . LEU A 1 85 ? -0.586 2.355 -18.819 1.00 92.62 85 LEU A C 1
ATOM 618 O O . LEU A 1 85 ? -1.211 3.392 -18.652 1.00 92.62 85 LEU A O 1
ATOM 622 N N . SER A 1 86 ? -0.576 1.358 -17.943 1.00 93.69 86 SER A N 1
ATOM 623 C CA . SER A 1 86 ? -1.312 1.313 -16.685 1.00 93.69 86 SER A CA 1
ATOM 624 C C . SER A 1 86 ? -0.390 1.013 -15.503 1.00 93.69 86 SER A C 1
ATOM 626 O O . SER A 1 86 ? -0.771 0.371 -14.516 1.00 93.69 86 SER A O 1
ATOM 628 N N . ALA A 1 87 ? 0.878 1.394 -15.644 1.00 95.69 87 ALA A N 1
ATOM 629 C CA . ALA A 1 87 ? 1.886 1.200 -14.622 1.00 95.69 87 ALA A CA 1
ATOM 630 C C . ALA A 1 87 ? 1.542 1.980 -13.346 1.00 95.69 87 ALA A C 1
ATOM 632 O O . ALA A 1 87 ? 0.979 3.076 -13.390 1.00 95.69 87 ALA A O 1
ATOM 633 N N . ILE A 1 88 ? 1.951 1.445 -12.197 1.00 96.56 88 ILE A N 1
ATOM 634 C CA . ILE A 1 88 ? 1.967 2.230 -10.962 1.00 96.56 88 ILE A CA 1
ATOM 635 C C . ILE A 1 88 ? 3.222 3.098 -11.003 1.00 96.56 88 ILE A C 1
ATOM 637 O O . ILE A 1 88 ? 4.341 2.585 -11.018 1.00 96.56 88 ILE A O 1
ATOM 641 N N . VAL A 1 89 ? 3.032 4.412 -11.065 1.00 95.81 89 VAL A N 1
ATOM 642 C CA . VAL A 1 89 ? 4.107 5.402 -11.232 1.00 95.81 89 VAL A CA 1
ATOM 643 C C . VAL A 1 89 ? 4.363 6.178 -9.943 1.00 95.81 89 VAL A C 1
ATOM 645 O O . VAL A 1 89 ? 3.540 6.157 -9.022 1.00 95.81 89 VAL A O 1
ATOM 648 N N . GLY A 1 90 ? 5.491 6.887 -9.879 1.00 96.12 90 GLY A N 1
ATOM 649 C CA . GLY A 1 90 ? 5.785 7.797 -8.774 1.00 96.12 90 GLY A CA 1
ATOM 650 C C . GLY A 1 90 ? 4.655 8.804 -8.536 1.00 96.12 90 GLY A C 1
ATOM 651 O O . GLY A 1 90 ? 4.037 9.302 -9.475 1.00 96.12 90 GLY A O 1
ATOM 652 N N . GLY A 1 91 ? 4.351 9.072 -7.269 1.00 95.56 91 GLY A N 1
ATOM 653 C CA . GLY A 1 91 ? 3.220 9.894 -6.838 1.00 95.56 91 GLY A CA 1
ATOM 654 C C . GLY A 1 91 ? 1.887 9.150 -6.702 1.00 95.56 91 GLY A C 1
ATOM 655 O O . GLY A 1 91 ? 0.990 9.689 -6.061 1.00 95.56 91 GLY A O 1
ATOM 656 N N . SER A 1 92 ? 1.742 7.930 -7.238 1.00 96.19 92 SER A N 1
ATOM 657 C CA . SER A 1 92 ? 0.532 7.113 -7.027 1.00 96.19 92 SER A CA 1
ATOM 658 C C . SER A 1 92 ? 0.310 6.847 -5.536 1.00 96.19 92 SER A C 1
ATOM 660 O O . SER A 1 92 ? 1.274 6.668 -4.787 1.00 96.19 92 SER A O 1
ATOM 662 N N . ILE A 1 93 ? -0.948 6.801 -5.101 1.00 97.25 93 ILE A N 1
ATOM 663 C CA . ILE A 1 93 ? -1.302 6.671 -3.684 1.00 97.25 93 ILE A CA 1
ATOM 664 C C . ILE A 1 93 ? -1.735 5.237 -3.399 1.00 97.25 93 ILE A C 1
ATOM 666 O O . ILE A 1 93 ? -2.740 4.761 -3.926 1.00 97.25 93 ILE A O 1
ATOM 670 N N . LEU A 1 94 ? -0.985 4.556 -2.535 1.00 97.25 94 LEU A N 1
ATOM 671 C CA . LEU A 1 94 ? -1.311 3.231 -2.027 1.00 97.25 94 LEU A CA 1
ATOM 672 C C . LEU A 1 94 ? -2.050 3.359 -0.693 1.00 97.25 94 LEU A C 1
ATOM 674 O O . LEU A 1 94 ? -1.543 3.967 0.251 1.00 97.25 94 LEU A O 1
ATOM 678 N N . ARG A 1 95 ? -3.218 2.724 -0.598 1.00 96.62 95 ARG A N 1
ATOM 679 C CA . ARG A 1 95 ? -3.920 2.479 0.662 1.00 96.62 95 ARG A CA 1
ATOM 680 C C . ARG A 1 95 ? -3.916 1.004 1.008 1.00 96.62 95 ARG A C 1
ATOM 682 O O . ARG A 1 95 ? -4.242 0.179 0.161 1.00 96.62 95 ARG A O 1
ATOM 689 N N . ILE A 1 96 ? -3.592 0.680 2.252 1.00 94.56 96 ILE A N 1
ATOM 690 C CA . ILE A 1 96 ? -3.624 -0.679 2.796 1.00 94.56 96 ILE A CA 1
ATOM 691 C C . ILE A 1 96 ? -4.681 -0.705 3.895 1.00 94.56 96 ILE A C 1
ATOM 693 O O . ILE A 1 96 ? -4.593 0.054 4.860 1.00 94.56 96 ILE A O 1
ATOM 697 N N . PHE A 1 97 ? -5.673 -1.576 3.750 1.00 92.25 97 PHE A N 1
ATOM 698 C CA . PHE A 1 97 ? -6.762 -1.732 4.707 1.00 92.25 97 PHE A CA 1
ATOM 699 C C . PHE A 1 97 ? -6.406 -2.856 5.677 1.00 92.25 97 PHE A C 1
ATOM 701 O O . PHE A 1 97 ? -6.374 -4.031 5.300 1.00 92.25 97 PHE A O 1
ATOM 708 N N . LEU A 1 98 ? -6.115 -2.493 6.925 1.00 87.50 98 LEU A N 1
ATOM 709 C CA . LEU A 1 98 ? -5.693 -3.440 7.947 1.00 87.50 98 LEU A CA 1
ATOM 710 C C . LEU A 1 98 ? -6.906 -4.167 8.523 1.00 87.50 98 LEU A C 1
ATOM 712 O O . LEU A 1 98 ? -7.735 -3.596 9.230 1.00 87.50 98 LEU A O 1
ATOM 716 N N . TRP A 1 99 ? -7.009 -5.456 8.213 1.00 79.88 99 TRP A N 1
ATOM 717 C CA . TRP A 1 99 ? -8.059 -6.317 8.740 1.00 79.88 99 TRP A CA 1
ATOM 718 C C . TRP A 1 99 ? -7.603 -6.994 10.048 1.00 79.88 99 TRP A C 1
ATOM 720 O O . TRP A 1 99 ? -6.439 -7.394 10.140 1.00 79.88 99 TRP A O 1
ATOM 730 N N . PRO A 1 100 ? -8.481 -7.166 11.060 1.00 80.06 100 PRO A N 1
ATOM 731 C CA . PRO A 1 100 ? -9.879 -6.718 11.135 1.00 80.06 100 PRO A CA 1
ATOM 732 C C . PRO A 1 100 ? -10.027 -5.211 11.398 1.00 80.06 100 PRO A C 1
ATOM 734 O O . PRO A 1 100 ? -9.459 -4.692 12.354 1.00 80.06 100 PRO A O 1
ATOM 737 N N . LEU A 1 101 ? -10.869 -4.525 10.615 1.00 80.50 101 LEU A N 1
ATOM 738 C CA . LEU A 1 101 ? -10.975 -3.050 10.602 1.00 80.50 101 LEU A CA 1
ATOM 739 C C . LEU A 1 101 ? -11.292 -2.400 11.960 1.00 80.50 101 LEU A C 1
ATOM 741 O O . LEU A 1 101 ? -10.944 -1.247 12.181 1.00 80.50 101 LEU A O 1
ATOM 745 N N . LEU A 1 102 ? -11.974 -3.117 12.857 1.00 80.12 102 LEU A N 1
ATOM 746 C CA . LEU A 1 102 ? -12.374 -2.603 14.174 1.00 80.12 102 LEU A CA 1
ATOM 747 C C . LEU A 1 102 ? -11.319 -2.814 15.265 1.00 80.12 102 LEU A C 1
ATOM 749 O O . LEU A 1 102 ? -11.467 -2.285 16.359 1.00 80.12 102 LEU A O 1
ATOM 753 N N . GLN A 1 103 ? -10.292 -3.626 15.008 1.00 83.69 103 GLN A N 1
ATOM 754 C CA . GLN A 1 103 ? -9.227 -3.867 15.985 1.00 83.69 103 GLN A CA 1
ATOM 755 C C . GLN A 1 103 ? -8.053 -2.904 15.808 1.00 83.69 103 GLN A C 1
ATOM 757 O O . GLN A 1 103 ? -7.346 -2.612 16.771 1.00 83.69 103 GLN A O 1
ATOM 762 N N . TRP A 1 104 ? -7.839 -2.426 14.583 1.00 85.88 104 TRP A N 1
ATOM 763 C CA . TRP A 1 104 ? -6.750 -1.519 14.248 1.00 85.88 104 TRP A CA 1
ATOM 764 C C . TRP A 1 104 ? -7.123 -0.079 14.547 1.00 85.88 104 TRP A C 1
ATOM 766 O O . TRP A 1 104 ? -7.983 0.474 13.871 1.00 85.88 104 TRP A O 1
ATOM 776 N N . ASP A 1 105 ? -6.416 0.532 15.495 1.00 90.00 105 ASP A N 1
ATOM 777 C CA . ASP A 1 105 ? -6.540 1.957 15.787 1.00 90.00 105 ASP A CA 1
ATOM 778 C C . ASP A 1 105 ? -5.163 2.604 15.952 1.00 90.00 105 ASP A C 1
ATOM 780 O O . ASP A 1 105 ? -4.559 2.626 17.029 1.00 90.00 105 ASP A O 1
ATOM 784 N N . MET A 1 106 ? -4.607 3.048 14.827 1.00 88.62 106 MET A N 1
ATOM 785 C CA . MET A 1 106 ? -3.253 3.586 14.751 1.00 88.62 106 MET A CA 1
ATOM 786 C C . MET A 1 106 ? -3.248 5.088 15.016 1.00 88.62 106 MET A C 1
ATOM 788 O O . MET A 1 106 ? -3.318 5.911 14.100 1.00 88.62 106 MET A O 1
ATOM 792 N N . GLU A 1 107 ? -3.117 5.450 16.290 1.00 87.31 107 GLU A N 1
ATOM 793 C CA . GLU A 1 107 ? -2.996 6.849 16.711 1.00 87.31 107 GLU A CA 1
ATOM 794 C C . GLU A 1 107 ? -1.683 7.494 16.266 1.00 87.31 107 GLU A C 1
ATOM 796 O O . GLU A 1 107 ? -1.615 8.710 16.082 1.00 87.31 107 GLU A O 1
ATOM 801 N N . ARG A 1 108 ? -0.646 6.674 16.067 1.00 88.19 108 ARG A N 1
ATOM 802 C CA . ARG A 1 108 ? 0.657 7.102 15.559 1.00 88.19 108 ARG A CA 1
ATOM 803 C C . ARG A 1 108 ? 0.884 6.591 14.144 1.00 88.19 108 ARG A C 1
ATOM 805 O O . ARG A 1 108 ? 0.628 5.427 13.846 1.00 88.19 108 ARG A O 1
ATOM 812 N N . GLU A 1 109 ? 1.399 7.479 13.305 1.00 92.12 109 GLU A N 1
ATOM 813 C CA . GLU A 1 109 ? 1.794 7.179 11.932 1.00 92.12 109 GLU A CA 1
ATOM 814 C C . GLU A 1 109 ? 3.041 6.272 11.922 1.00 92.12 109 GLU A C 1
ATOM 816 O O . GLU A 1 109 ? 4.024 6.590 12.601 1.00 92.12 109 GLU A O 1
ATOM 821 N N . PRO A 1 110 ? 3.016 5.131 11.204 1.00 91.06 110 PRO A N 1
ATOM 822 C CA . PRO A 1 110 ? 4.180 4.260 11.077 1.00 91.06 110 PRO A CA 1
ATOM 823 C C . PRO A 1 110 ? 5.197 4.835 10.086 1.00 91.06 110 PRO A C 1
ATOM 825 O O . PRO A 1 110 ? 4.930 5.792 9.362 1.00 91.06 110 PRO A O 1
ATOM 828 N N . THR A 1 111 ? 6.363 4.203 10.000 1.00 92.19 111 THR A N 1
ATOM 829 C CA . THR A 1 111 ? 7.360 4.509 8.965 1.00 92.19 111 THR A CA 1
ATOM 830 C C . THR A 1 111 ? 7.394 3.397 7.925 1.00 92.19 111 THR A C 1
ATOM 832 O O . THR A 1 111 ? 7.232 2.224 8.265 1.00 92.19 111 THR A O 1
ATOM 835 N N . ALA A 1 112 ? 7.625 3.754 6.662 1.00 93.62 112 ALA A N 1
ATOM 836 C CA . ALA A 1 112 ? 7.746 2.801 5.567 1.00 93.62 112 ALA A CA 1
ATOM 837 C C . ALA A 1 112 ? 9.094 2.949 4.861 1.00 93.62 112 ALA A C 1
ATOM 839 O O . ALA A 1 112 ? 9.551 4.060 4.611 1.00 93.62 112 ALA A O 1
ATOM 840 N N . VAL A 1 113 ? 9.696 1.822 4.496 1.00 94.12 113 VAL A N 1
ATOM 841 C CA . VAL A 1 113 ? 10.850 1.757 3.597 1.00 94.12 113 VAL A CA 1
ATOM 842 C C . VAL A 1 113 ? 10.405 1.057 2.326 1.00 94.12 113 VAL A C 1
ATOM 844 O O . VAL A 1 113 ? 9.733 0.027 2.387 1.00 94.12 113 VAL A O 1
ATOM 847 N N . CYS A 1 114 ? 10.773 1.609 1.172 1.00 95.25 114 CYS A N 1
ATOM 848 C CA . CYS A 1 114 ? 10.519 0.966 -0.105 1.00 95.25 114 CYS A CA 1
ATOM 849 C C . CYS A 1 114 ? 11.822 0.519 -0.756 1.00 95.25 114 CYS A C 1
ATOM 851 O O . CYS A 1 114 ? 12.744 1.307 -0.944 1.00 95.25 114 CYS A O 1
ATOM 853 N N . THR A 1 115 ? 11.884 -0.750 -1.141 1.00 95.31 115 THR A N 1
ATOM 854 C CA . THR A 1 115 ? 13.031 -1.323 -1.843 1.00 95.31 115 THR A CA 1
ATOM 855 C C . THR A 1 115 ? 12.578 -2.015 -3.125 1.00 95.31 115 THR A C 1
ATOM 857 O O . THR A 1 115 ? 11.544 -2.687 -3.139 1.00 95.31 115 THR A O 1
ATOM 860 N N . PRO A 1 116 ? 13.307 -1.859 -4.237 1.00 95.31 116 PRO A N 1
ATOM 861 C CA . PRO A 1 116 ? 13.049 -2.645 -5.434 1.00 95.31 116 PRO A CA 1
ATOM 862 C C . PRO A 1 116 ? 13.376 -4.124 -5.157 1.00 95.31 116 PRO A C 1
ATOM 864 O O . PRO A 1 116 ? 14.271 -4.436 -4.372 1.00 95.31 116 PRO A O 1
ATOM 867 N N . VAL A 1 117 ? 12.621 -5.049 -5.758 1.00 93.50 117 VAL A N 1
ATOM 868 C CA . VAL A 1 117 ? 12.891 -6.495 -5.608 1.00 93.50 117 VAL A CA 1
ATOM 869 C C . VAL A 1 117 ? 14.130 -6.922 -6.407 1.00 93.50 117 VAL A C 1
ATOM 871 O O . VAL A 1 117 ? 14.787 -7.895 -6.047 1.00 93.50 117 VAL A O 1
ATOM 874 N N . ASP A 1 118 ? 14.471 -6.179 -7.457 1.00 90.00 118 ASP A N 1
ATOM 875 C CA . ASP A 1 118 ? 15.699 -6.325 -8.239 1.00 90.00 118 ASP A CA 1
ATOM 876 C C . ASP A 1 118 ? 16.612 -5.094 -8.068 1.00 90.00 118 ASP A C 1
ATOM 878 O O . ASP A 1 118 ? 16.193 -4.063 -7.548 1.00 90.00 118 ASP A O 1
ATOM 882 N N . SER A 1 119 ? 17.876 -5.203 -8.482 1.00 85.94 119 SER A N 1
ATOM 883 C CA . SER A 1 119 ? 18.871 -4.130 -8.336 1.00 85.94 119 SER A CA 1
ATOM 884 C C . SER A 1 119 ? 18.888 -3.113 -9.484 1.00 85.94 119 SER A C 1
ATOM 886 O O . SER A 1 119 ? 19.687 -2.181 -9.444 1.00 85.94 119 SER A O 1
ATOM 888 N N . GLU A 1 120 ? 18.087 -3.313 -10.532 1.00 90.00 120 GLU A N 1
ATOM 889 C CA . GLU A 1 120 ? 18.093 -2.470 -11.738 1.00 90.00 120 GLU A CA 1
ATOM 890 C C . GLU A 1 120 ? 17.074 -1.330 -11.654 1.00 90.00 120 GLU A C 1
ATOM 892 O O . GLU A 1 120 ? 17.211 -0.315 -12.337 1.00 90.00 120 GLU A O 1
ATOM 897 N N . HIS A 1 121 ? 16.064 -1.481 -10.801 1.00 94.12 121 HIS A N 1
ATOM 898 C CA . HIS A 1 121 ? 15.021 -0.489 -10.594 1.00 94.12 121 HIS A CA 1
ATOM 899 C C . HIS A 1 121 ? 15.211 0.268 -9.280 1.00 94.12 121 HIS A C 1
ATOM 901 O O . HIS A 1 121 ? 15.947 -0.138 -8.388 1.00 94.12 121 HIS A O 1
ATOM 907 N N . VAL A 1 122 ? 14.523 1.398 -9.152 1.00 94.69 122 VAL A N 1
ATOM 908 C CA . VAL A 1 122 ? 14.580 2.269 -7.973 1.00 94.69 122 VAL A CA 1
ATOM 909 C C . VAL A 1 122 ? 13.174 2.428 -7.421 1.00 94.69 122 VAL A C 1
ATOM 911 O O . VAL A 1 122 ? 12.277 2.788 -8.180 1.00 94.69 122 VAL A O 1
ATOM 914 N N . CYS A 1 123 ? 12.985 2.208 -6.115 1.00 94.38 123 CYS A N 1
ATOM 915 C CA . CYS A 1 123 ? 11.742 2.618 -5.461 1.00 94.38 123 CYS A CA 1
ATOM 916 C C . CYS A 1 123 ? 11.817 4.053 -4.917 1.00 94.38 123 CYS A C 1
ATOM 918 O O . CYS A 1 123 ? 10.949 4.872 -5.206 1.00 94.38 123 CYS A O 1
ATOM 920 N N . GLY A 1 124 ? 12.891 4.365 -4.183 1.00 93.00 124 GLY A N 1
ATOM 921 C CA . GLY A 1 124 ? 13.090 5.649 -3.506 1.00 93.00 124 GLY A CA 1
ATOM 922 C C . GLY A 1 124 ? 12.557 5.659 -2.070 1.00 93.00 124 GLY A C 1
ATOM 923 O O . GLY A 1 124 ? 12.101 4.638 -1.554 1.00 93.00 124 GLY A O 1
ATOM 924 N N . ASP A 1 125 ? 12.602 6.832 -1.439 1.00 94.19 125 ASP A N 1
ATOM 925 C CA . ASP A 1 125 ? 12.241 7.006 -0.031 1.00 94.19 125 ASP A CA 1
ATOM 926 C C . ASP A 1 125 ? 10.779 7.430 0.136 1.00 94.19 125 ASP A C 1
ATOM 928 O O . ASP A 1 125 ? 10.346 8.452 -0.404 1.00 94.19 125 ASP A O 1
ATOM 932 N N . ILE A 1 126 ? 10.017 6.663 0.919 1.00 94.38 126 ILE A N 1
ATOM 933 C CA . ILE A 1 126 ? 8.672 7.062 1.342 1.00 94.38 126 ILE A CA 1
ATOM 934 C C . ILE A 1 126 ? 8.827 8.082 2.470 1.00 94.38 126 ILE A C 1
ATOM 936 O O . ILE A 1 126 ? 9.302 7.756 3.555 1.00 94.38 126 ILE A O 1
ATOM 940 N N . THR A 1 127 ? 8.421 9.324 2.217 1.00 90.69 127 THR A N 1
ATOM 941 C CA . THR A 1 127 ? 8.599 10.424 3.177 1.00 90.69 127 THR A CA 1
ATOM 942 C C . THR A 1 127 ? 7.526 10.463 4.257 1.00 90.69 127 THR A C 1
ATOM 944 O O . THR A 1 127 ? 7.773 10.986 5.339 1.00 90.69 127 THR A O 1
ATOM 947 N N . GLU A 1 128 ? 6.329 9.949 3.971 1.00 89.88 128 GLU A N 1
ATOM 948 C CA . GLU A 1 128 ? 5.183 10.053 4.871 1.00 89.88 128 GLU A CA 1
ATOM 949 C C . GLU A 1 128 ? 4.220 8.872 4.697 1.00 89.88 128 GLU A C 1
ATOM 951 O O . GLU A 1 128 ? 3.917 8.457 3.574 1.00 89.88 128 GLU A O 1
ATOM 956 N N . VAL A 1 129 ? 3.716 8.358 5.821 1.00 95.50 129 VAL A N 1
ATOM 957 C CA . VAL A 1 129 ? 2.620 7.386 5.874 1.00 95.50 129 VAL A CA 1
ATOM 958 C C . VAL A 1 129 ? 1.535 7.956 6.775 1.00 95.50 129 VAL A C 1
ATOM 960 O O . VAL A 1 129 ? 1.774 8.221 7.945 1.00 95.50 129 VAL A O 1
ATOM 963 N N . LYS A 1 130 ? 0.331 8.134 6.242 1.00 96.44 130 LYS A N 1
ATOM 964 C CA . LYS A 1 130 ? -0.836 8.616 6.982 1.00 96.44 130 LYS A CA 1
ATOM 965 C C . LYS A 1 130 ? -1.697 7.470 7.472 1.00 96.44 130 LYS A C 1
ATOM 967 O O . LYS A 1 130 ? -1.821 6.449 6.798 1.00 96.44 130 LYS A O 1
ATOM 972 N N . THR A 1 131 ? -2.323 7.664 8.626 1.00 95.06 131 THR A N 1
ATOM 973 C CA . THR A 1 131 ? -3.368 6.772 9.125 1.00 95.06 131 THR A CA 1
ATOM 974 C C . THR A 1 131 ? -4.732 7.403 8.869 1.00 95.06 131 THR A C 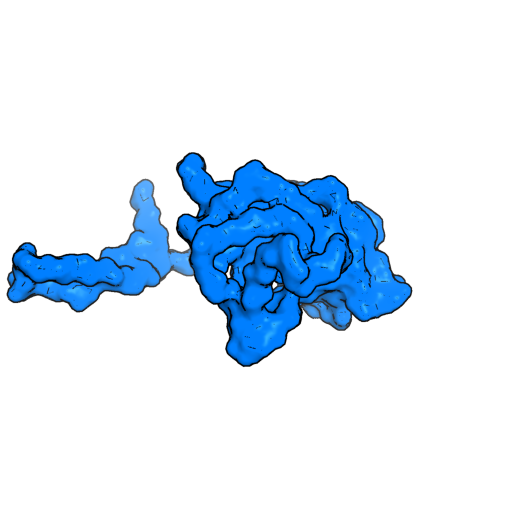1
ATOM 976 O O . THR A 1 131 ? -4.973 8.567 9.184 1.00 95.06 131 THR A O 1
ATOM 979 N N . GLU A 1 132 ? -5.627 6.646 8.244 1.00 94.94 132 GLU A N 1
ATOM 980 C CA . GLU A 1 132 ? -6.953 7.103 7.835 1.00 94.94 132 GLU A CA 1
ATOM 981 C C . GLU A 1 132 ? -8.058 6.251 8.464 1.00 94.94 132 GLU A C 1
ATOM 983 O O . GLU A 1 132 ? -7.859 5.102 8.875 1.00 94.94 132 GLU A O 1
ATOM 988 N N . THR A 1 133 ? -9.250 6.841 8.509 1.00 92.19 133 THR A N 1
ATOM 989 C CA . THR A 1 133 ? -10.485 6.196 8.961 1.00 92.19 133 THR A CA 1
ATOM 990 C C . THR A 1 133 ? -11.372 5.923 7.750 1.00 92.19 133 THR A C 1
ATOM 992 O O . THR A 1 133 ? -11.431 6.734 6.828 1.00 92.19 133 THR A O 1
ATOM 995 N N . ILE A 1 134 ? -12.062 4.781 7.732 1.00 86.81 134 ILE A N 1
ATOM 996 C CA . ILE A 1 134 ? -13.007 4.447 6.647 1.00 86.81 134 ILE A CA 1
ATOM 997 C C . ILE A 1 134 ? -14.292 5.270 6.775 1.00 86.81 134 ILE A C 1
ATOM 999 O O . ILE A 1 134 ? -14.895 5.665 5.781 1.00 86.81 134 ILE A O 1
ATOM 1003 N N . VAL A 1 135 ? -14.714 5.515 8.014 1.00 84.38 135 VAL A N 1
ATOM 1004 C CA . VAL A 1 135 ? -15.893 6.314 8.349 1.00 84.38 135 VAL A CA 1
ATOM 1005 C C . VAL A 1 135 ? -15.484 7.457 9.276 1.00 84.38 135 VAL A C 1
ATOM 1007 O O . VAL A 1 135 ? -14.568 7.270 10.081 1.00 84.38 135 VAL A O 1
ATOM 1010 N N . PRO A 1 136 ? -16.162 8.618 9.217 1.00 84.88 136 PRO A N 1
ATOM 1011 C CA . PRO A 1 136 ? -15.894 9.720 10.133 1.00 84.88 136 PRO A CA 1
ATOM 1012 C C . PRO A 1 136 ? -15.930 9.262 11.596 1.00 84.88 136 PRO A C 1
ATOM 1014 O O . PRO A 1 136 ? -16.876 8.593 12.011 1.00 84.88 136 PRO A O 1
ATOM 1017 N N . ASN A 1 137 ? -14.911 9.642 12.373 1.00 85.06 137 ASN A N 1
ATOM 1018 C CA . ASN A 1 137 ? -14.723 9.248 13.779 1.00 85.06 137 ASN A CA 1
ATOM 1019 C C . ASN A 1 137 ? -14.588 7.728 14.021 1.00 85.06 137 ASN A C 1
ATOM 1021 O O . ASN A 1 137 ? -14.795 7.269 15.142 1.00 85.06 137 ASN A O 1
ATOM 1025 N N . GLY A 1 138 ? -14.282 6.941 12.985 1.00 88.19 138 GLY A N 1
ATOM 1026 C CA . GLY A 1 138 ? -13.984 5.515 13.115 1.00 88.19 138 GLY A CA 1
ATOM 1027 C C . GLY A 1 138 ? -12.543 5.241 13.548 1.00 88.19 138 GLY A C 1
ATOM 1028 O O . GLY A 1 138 ? -11.741 6.158 13.710 1.00 88.19 138 GLY A O 1
ATOM 1029 N N . HIS A 1 139 ? -12.203 3.959 13.679 1.00 90.19 139 HIS A N 1
ATOM 1030 C CA . HIS A 1 139 ? -10.836 3.540 13.978 1.00 90.19 139 HIS A CA 1
ATOM 1031 C C . HIS A 1 139 ? -9.883 3.799 12.805 1.00 90.19 139 HIS A C 1
ATOM 1033 O O . HIS A 1 139 ? -10.236 3.599 11.631 1.00 90.19 139 HIS A O 1
ATOM 1039 N N . LYS A 1 140 ? -8.652 4.204 13.132 1.00 92.75 140 LYS A N 1
ATOM 1040 C CA . LYS A 1 140 ? -7.574 4.433 12.165 1.00 92.75 140 LYS A CA 1
ATOM 1041 C C . LYS A 1 140 ? -6.989 3.099 11.695 1.00 92.75 140 LYS A C 1
ATOM 1043 O O . LYS A 1 140 ? -5.983 2.624 12.221 1.00 92.75 140 LYS A O 1
ATOM 1048 N N . SER A 1 141 ? -7.641 2.504 10.699 1.00 91.19 141 SER A N 1
ATOM 1049 C CA . SER A 1 141 ? -7.378 1.150 10.180 1.00 91.19 141 SER A CA 1
ATOM 1050 C C . SER A 1 141 ? -6.839 1.128 8.746 1.00 91.19 141 SER A C 1
ATOM 1052 O O . SER A 1 141 ? -6.622 0.057 8.178 1.00 91.19 141 SER A O 1
ATOM 1054 N N . VAL A 1 142 ? -6.601 2.296 8.148 1.00 94.50 142 VAL A N 1
ATOM 1055 C CA . VAL A 1 142 ? -6.073 2.418 6.786 1.00 94.50 142 VAL A CA 1
ATOM 1056 C C . VAL A 1 142 ? -4.718 3.106 6.824 1.00 94.50 142 VAL A C 1
ATOM 1058 O O . VAL A 1 142 ? -4.575 4.159 7.437 1.00 94.50 142 VAL A O 1
ATOM 1061 N N . LEU A 1 143 ? -3.725 2.520 6.161 1.00 95.50 143 LEU A N 1
ATOM 1062 C CA . LEU A 1 143 ? -2.440 3.168 5.903 1.00 95.50 143 LEU A CA 1
ATOM 1063 C C . LEU A 1 143 ? -2.466 3.773 4.512 1.00 95.50 143 LEU A C 1
ATOM 1065 O O . LEU A 1 143 ? -2.710 3.047 3.555 1.00 95.50 143 LEU A O 1
ATOM 1069 N N . ARG A 1 144 ? -2.175 5.065 4.394 1.00 97.25 144 ARG A N 1
ATOM 1070 C CA . ARG A 1 144 ? -2.047 5.781 3.125 1.00 97.25 144 ARG A CA 1
ATOM 1071 C C . ARG A 1 144 ? -0.610 6.238 2.938 1.00 97.25 144 ARG A C 1
ATOM 1073 O O . ARG A 1 144 ? -0.088 6.978 3.763 1.00 97.25 144 ARG A O 1
ATOM 1080 N N . LEU A 1 145 ? 0.007 5.857 1.829 1.00 96.88 145 LEU A N 1
ATOM 1081 C CA . LEU A 1 145 ? 1.335 6.326 1.440 1.00 96.88 145 LEU A CA 1
ATOM 1082 C C . LEU A 1 145 ? 1.352 6.712 -0.035 1.00 96.88 145 LEU A C 1
ATOM 1084 O O . LEU A 1 145 ? 0.602 6.157 -0.837 1.00 96.88 145 LEU A O 1
ATOM 1088 N N . SER A 1 146 ? 2.226 7.646 -0.390 1.00 96.88 146 SER A N 1
ATOM 1089 C CA . SER A 1 146 ? 2.481 8.010 -1.783 1.00 96.88 146 SER A CA 1
ATOM 1090 C C . SER A 1 146 ? 3.792 7.391 -2.236 1.00 96.88 146 SER A C 1
ATOM 1092 O O . SER A 1 146 ? 4.799 7.472 -1.530 1.00 96.88 146 SER A O 1
ATOM 1094 N N . PHE A 1 147 ? 3.797 6.795 -3.424 1.00 96.56 147 PHE A N 1
ATOM 1095 C CA . PHE A 1 147 ? 5.035 6.314 -4.017 1.00 96.56 147 PHE A CA 1
ATOM 1096 C C . PHE A 1 147 ? 5.982 7.486 -4.327 1.00 96.56 147 PHE A C 1
ATOM 1098 O O . PHE A 1 147 ? 5.513 8.547 -4.754 1.00 96.56 147 PHE A O 1
ATOM 1105 N N . PRO A 1 148 ? 7.305 7.323 -4.156 1.00 95.94 148 PRO A N 1
ATOM 1106 C CA . PRO A 1 148 ? 8.265 8.396 -4.411 1.00 95.94 148 PRO A CA 1
ATOM 1107 C C . PRO A 1 148 ? 8.231 8.849 -5.876 1.00 95.94 148 PRO A C 1
ATOM 1109 O O . PRO A 1 148 ? 8.071 8.035 -6.783 1.00 95.94 148 PRO A O 1
ATOM 1112 N N . SER A 1 149 ? 8.398 10.146 -6.147 1.00 93.38 149 SER A N 1
ATOM 1113 C CA . SER A 1 149 ? 8.278 10.697 -7.510 1.00 93.38 149 SER A CA 1
ATOM 1114 C C . SER A 1 149 ? 9.316 10.147 -8.499 1.00 93.38 149 SER A C 1
ATOM 1116 O O . SER A 1 149 ? 9.023 10.035 -9.685 1.00 93.38 149 SER A O 1
ATOM 1118 N N . GLY A 1 150 ? 10.506 9.775 -8.016 1.00 91.31 150 GLY A N 1
ATOM 1119 C CA . GLY A 1 150 ? 11.583 9.160 -8.804 1.00 91.31 150 GLY A CA 1
ATOM 1120 C C . GLY A 1 150 ? 11.509 7.633 -8.918 1.00 91.31 150 GLY A C 1
ATOM 1121 O O . GLY A 1 150 ? 12.470 7.016 -9.372 1.00 91.31 150 GLY A O 1
ATOM 1122 N N . MET A 1 151 ? 10.410 7.018 -8.474 1.00 95.44 151 MET A N 1
ATOM 1123 C CA . MET A 1 151 ? 10.209 5.573 -8.545 1.00 95.44 151 MET A CA 1
ATOM 1124 C C . MET A 1 151 ? 10.170 5.084 -9.998 1.00 95.44 151 MET A C 1
ATOM 1126 O O . MET A 1 151 ? 9.538 5.692 -10.864 1.00 95.44 151 MET A O 1
ATOM 1130 N N . THR A 1 152 ? 10.780 3.930 -10.256 1.00 96.56 152 THR A N 1
ATOM 1131 C CA . THR A 1 152 ? 10.627 3.224 -11.530 1.00 96.56 152 THR A CA 1
ATOM 1132 C C . THR A 1 152 ? 9.185 2.725 -11.683 1.00 96.56 152 THR A C 1
ATOM 1134 O O . THR A 1 152 ? 8.705 2.008 -10.806 1.00 96.56 152 THR A O 1
ATOM 1137 N N . PRO A 1 153 ? 8.495 3.019 -12.801 1.00 96.75 153 PRO A N 1
ATOM 1138 C CA . PRO A 1 153 ? 7.146 2.521 -13.044 1.00 96.75 153 PRO A CA 1
ATOM 1139 C C . PRO A 1 153 ? 7.029 1.001 -12.881 1.00 96.75 153 PRO A C 1
ATOM 1141 O O . PRO A 1 153 ? 7.735 0.229 -13.543 1.00 96.75 153 PRO A O 1
ATOM 1144 N N . LEU A 1 154 ? 6.103 0.575 -12.022 1.00 96.56 154 LEU A N 1
ATOM 1145 C CA . LEU A 1 154 ? 5.778 -0.826 -11.796 1.00 96.56 154 LEU A CA 1
ATOM 1146 C C . LEU A 1 154 ? 4.822 -1.310 -12.881 1.00 96.56 154 LEU A C 1
ATOM 1148 O O . LEU A 1 154 ? 3.638 -0.975 -12.878 1.00 96.56 154 LEU A O 1
ATOM 1152 N N . HIS A 1 155 ? 5.346 -2.131 -13.781 1.00 95.62 155 HIS A N 1
ATOM 1153 C CA . HIS A 1 155 ? 4.570 -2.925 -14.720 1.00 95.62 155 HIS A CA 1
ATOM 1154 C C . HIS A 1 155 ? 5.342 -4.193 -15.110 1.00 95.62 155 HIS A C 1
ATOM 1156 O O . HIS A 1 155 ? 6.553 -4.304 -14.884 1.00 95.62 155 HIS A O 1
ATOM 1162 N N . GLY A 1 156 ? 4.652 -5.152 -15.725 1.00 92.31 156 GLY A N 1
ATOM 1163 C CA . GLY A 1 156 ? 5.242 -6.411 -16.170 1.00 92.31 156 GLY A CA 1
ATOM 1164 C C . GLY A 1 156 ? 5.816 -7.219 -15.001 1.00 92.31 156 GLY A C 1
ATOM 1165 O O . GLY A 1 156 ? 5.105 -7.557 -14.060 1.00 92.31 156 GLY A O 1
ATOM 1166 N N . GLY A 1 157 ? 7.108 -7.553 -15.068 1.00 91.06 157 GLY A N 1
ATOM 1167 C CA . GLY A 1 157 ? 7.798 -8.339 -14.036 1.00 91.06 157 GLY A CA 1
ATOM 1168 C C . GLY A 1 157 ? 8.299 -7.541 -12.827 1.00 91.06 157 GLY A C 1
ATOM 1169 O O . GLY A 1 157 ? 8.808 -8.145 -11.884 1.00 91.06 157 GLY A O 1
ATOM 1170 N N . ARG A 1 158 ? 8.183 -6.207 -12.841 1.00 95.00 158 ARG A N 1
ATOM 1171 C CA . ARG A 1 158 ? 8.747 -5.339 -11.798 1.00 95.00 158 ARG A CA 1
ATOM 1172 C C . ARG A 1 158 ? 7.938 -5.418 -10.511 1.00 95.00 158 ARG A C 1
ATOM 1174 O O . ARG A 1 158 ? 6.706 -5.424 -10.531 1.00 95.00 158 ARG A O 1
ATOM 1181 N N . ALA A 1 159 ? 8.643 -5.428 -9.387 1.00 95.69 159 ALA A N 1
ATOM 1182 C CA . ALA A 1 159 ? 8.038 -5.479 -8.067 1.00 95.69 159 ALA A CA 1
ATOM 1183 C C . ALA A 1 159 ? 8.798 -4.588 -7.084 1.00 95.69 159 ALA A C 1
ATOM 1185 O O . ALA A 1 159 ? 10.024 -4.453 -7.157 1.00 95.69 159 ALA A O 1
ATOM 1186 N N . HIS A 1 160 ? 8.070 -4.013 -6.135 1.00 96.25 160 HIS A N 1
ATOM 1187 C CA . HIS A 1 160 ? 8.652 -3.293 -5.010 1.00 96.25 160 HIS A CA 1
ATOM 1188 C C . HIS A 1 160 ? 8.205 -3.920 -3.700 1.00 96.25 160 HIS A C 1
ATOM 1190 O O . HIS A 1 160 ? 7.069 -4.374 -3.559 1.00 96.25 160 HIS A O 1
ATOM 1196 N N . LYS A 1 161 ? 9.127 -3.956 -2.747 1.00 95.12 161 LYS A N 1
ATOM 1197 C CA . LYS A 1 161 ? 8.911 -4.403 -1.384 1.00 95.12 161 LYS A CA 1
ATOM 1198 C C . LYS A 1 161 ? 8.709 -3.174 -0.500 1.00 95.12 161 LYS A C 1
ATOM 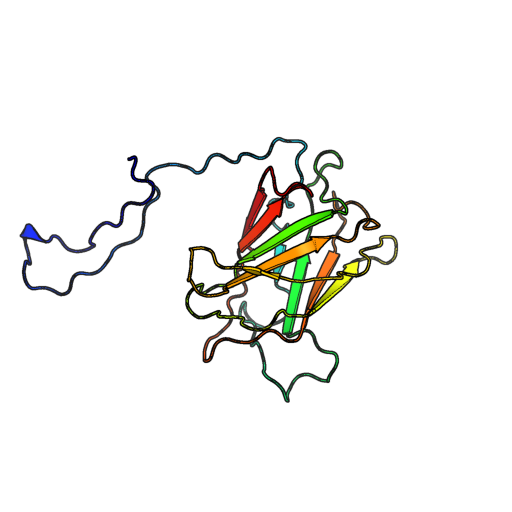1200 O O . LYS A 1 161 ? 9.547 -2.276 -0.493 1.00 95.12 161 LYS A O 1
ATOM 1205 N N . ILE A 1 162 ? 7.606 -3.146 0.237 1.00 94.81 162 ILE A N 1
ATOM 1206 C CA . ILE A 1 162 ? 7.282 -2.110 1.217 1.00 94.81 162 ILE A CA 1
ATOM 1207 C C . ILE A 1 162 ? 7.391 -2.731 2.604 1.00 94.81 162 ILE A C 1
ATOM 1209 O O . ILE A 1 162 ? 6.712 -3.709 2.916 1.00 94.81 162 ILE A O 1
ATOM 1213 N N . GLU A 1 163 ? 8.254 -2.159 3.427 1.00 91.88 163 GLU A N 1
ATOM 1214 C CA . GLU A 1 163 ? 8.539 -2.590 4.789 1.00 91.88 163 GLU A CA 1
ATOM 1215 C C . GLU A 1 163 ? 8.006 -1.546 5.762 1.00 91.88 163 GLU A C 1
ATOM 1217 O O . GLU A 1 163 ? 8.417 -0.391 5.727 1.00 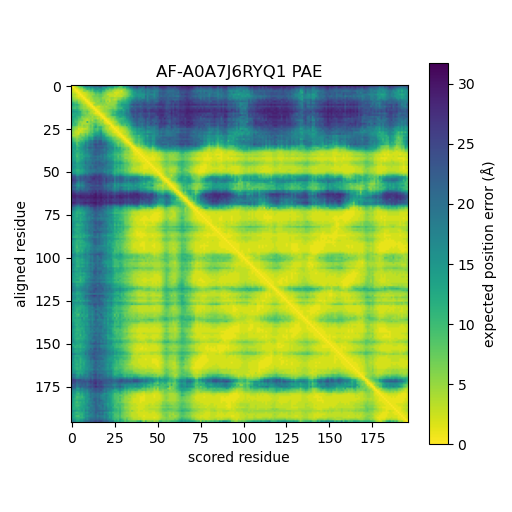91.88 163 GLU A O 1
ATOM 1222 N N . LEU A 1 164 ? 7.061 -1.950 6.607 1.00 90.25 164 LEU A N 1
ATOM 1223 C CA . LEU A 1 164 ? 6.399 -1.097 7.586 1.00 90.25 164 LEU A CA 1
ATOM 1224 C C . LEU A 1 164 ? 6.950 -1.361 8.985 1.00 90.25 164 LEU A C 1
ATOM 1226 O O . LEU A 1 164 ? 7.050 -2.507 9.436 1.00 90.25 164 LEU A O 1
ATOM 1230 N N . TYR A 1 165 ? 7.244 -0.271 9.680 1.00 87.69 165 TYR A N 1
ATOM 1231 C CA . TYR A 1 165 ? 7.835 -0.243 11.010 1.00 87.69 165 TYR A CA 1
ATOM 1232 C C . TYR A 1 165 ? 7.008 0.647 11.933 1.00 87.69 165 TYR A C 1
ATOM 1234 O O . TYR A 1 165 ? 6.320 1.563 11.483 1.00 87.69 165 TYR A O 1
ATOM 1242 N N . ASN A 1 166 ? 7.124 0.414 13.239 1.00 86.06 166 ASN A N 1
ATOM 1243 C CA . ASN A 1 166 ? 6.423 1.170 14.278 1.00 86.06 166 ASN A CA 1
ATOM 1244 C C . ASN A 1 166 ? 4.887 1.135 14.149 1.00 86.06 166 ASN A C 1
ATOM 1246 O O . ASN A 1 166 ? 4.199 2.062 14.574 1.00 86.06 166 ASN A O 1
ATOM 1250 N N . LEU A 1 167 ? 4.341 0.051 13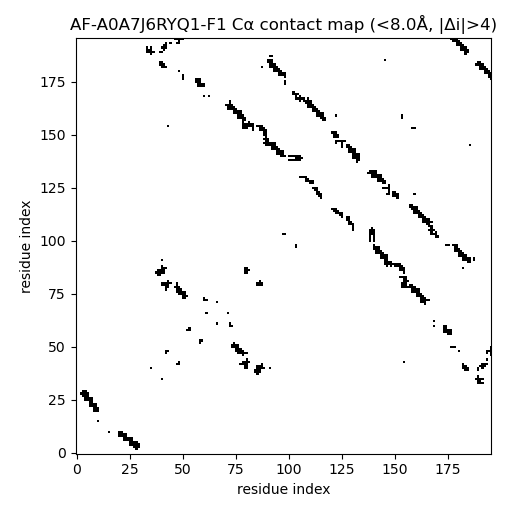.593 1.00 85.38 167 LEU A N 1
ATOM 1251 C CA . LEU A 1 167 ? 2.913 -0.236 13.592 1.00 85.38 167 LEU A CA 1
ATOM 1252 C C . LEU A 1 167 ? 2.415 -0.392 15.030 1.00 85.38 167 LEU A C 1
ATOM 1254 O O . LEU A 1 167 ? 2.913 -1.220 15.802 1.00 85.38 167 LEU A O 1
ATOM 1258 N N . GLN A 1 168 ? 1.391 0.390 15.369 1.00 84.69 168 GLN A N 1
ATOM 1259 C CA . GLN A 1 168 ? 0.620 0.206 16.589 1.00 84.69 168 GLN A CA 1
ATOM 1260 C C . GLN A 1 168 ? -0.279 -1.016 16.411 1.00 84.69 168 GLN A C 1
ATOM 1262 O O . GLN A 1 168 ? -1.320 -0.951 15.763 1.00 84.69 168 GLN A O 1
ATOM 1267 N N . LEU A 1 169 ? 0.174 -2.144 16.954 1.00 81.00 169 LEU A N 1
ATOM 1268 C CA . LEU A 1 169 ? -0.536 -3.411 16.845 1.00 81.00 169 LEU A CA 1
ATOM 1269 C C . LEU A 1 169 ? -1.831 -3.393 17.674 1.00 81.00 169 LEU A C 1
ATOM 1271 O O . LEU A 1 169 ? -1.864 -2.763 18.738 1.00 81.00 169 LEU A O 1
ATOM 1275 N N . PRO A 1 170 ? -2.885 -4.094 17.222 1.00 78.00 170 PRO A N 1
ATOM 1276 C CA . PRO A 1 170 ? -4.095 -4.276 18.011 1.00 78.00 170 PRO A CA 1
ATOM 1277 C C . PRO A 1 170 ? -3.779 -5.008 19.323 1.00 78.00 170 PRO A C 1
ATOM 1279 O O . PRO A 1 170 ? -2.876 -5.841 19.388 1.00 78.00 170 PRO A O 1
ATOM 1282 N N . THR A 1 171 ? -4.553 -4.737 20.376 1.00 67.25 171 THR A N 1
ATOM 1283 C CA . THR A 1 171 ? -4.371 -5.303 21.730 1.00 67.25 171 THR A CA 1
ATOM 1284 C C . THR A 1 171 ? -4.570 -6.824 21.824 1.00 67.25 171 THR A C 1
ATOM 1286 O O . THR A 1 171 ? -4.309 -7.411 22.872 1.00 67.25 171 THR A O 1
ATOM 1289 N N . GLY A 1 172 ? -4.970 -7.482 20.734 1.00 57.31 172 GLY A N 1
ATOM 1290 C CA . GLY A 1 172 ? -4.917 -8.931 20.567 1.00 57.31 172 GLY A CA 1
ATOM 1291 C C . GLY A 1 172 ? -5.349 -9.345 19.160 1.00 57.31 172 GLY A C 1
ATOM 1292 O O . GLY A 1 172 ? -6.313 -8.798 18.632 1.00 57.31 172 GLY A O 1
ATOM 1293 N N . GLY A 1 173 ? -4.657 -10.315 18.554 1.00 58.12 173 GLY A N 1
ATOM 1294 C CA . GLY A 1 173 ? -5.068 -10.898 17.274 1.00 58.12 173 GLY A CA 1
ATOM 1295 C C . GLY A 1 173 ? -3.945 -11.605 16.516 1.00 58.12 173 GLY A C 1
ATOM 1296 O O . GLY A 1 173 ? -2.794 -11.180 16.544 1.00 58.12 173 GLY A O 1
ATOM 1297 N N . PHE A 1 174 ? -4.299 -12.682 15.811 1.00 57.53 174 PHE A N 1
ATOM 1298 C CA . PHE A 1 174 ? -3.489 -13.208 14.714 1.00 57.53 174 PHE A CA 1
ATOM 1299 C C . PHE A 1 17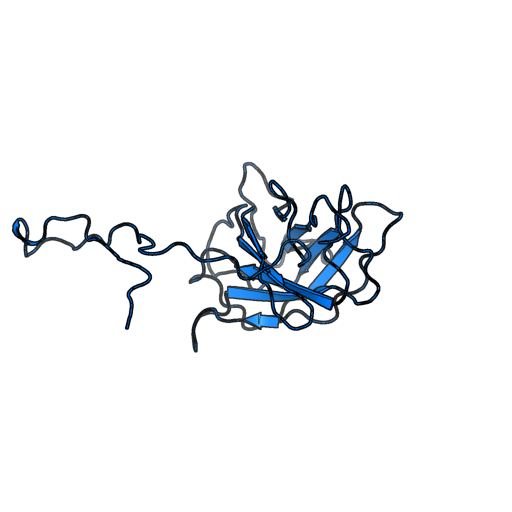4 ? -3.710 -12.323 13.493 1.00 57.53 174 PHE A C 1
ATOM 1301 O O . PHE A 1 174 ? -4.855 -11.988 13.179 1.00 57.53 174 PHE A O 1
ATOM 1308 N N . PHE A 1 175 ? -2.635 -11.957 12.801 1.00 67.31 175 PHE A N 1
ATOM 1309 C CA . PHE A 1 175 ? -2.761 -11.175 11.584 1.00 67.31 175 PHE A CA 1
ATOM 1310 C C . PHE A 1 175 ? -2.948 -12.114 10.389 1.00 67.31 175 PHE A C 1
ATOM 1312 O O . PHE A 1 175 ? -2.070 -12.951 10.135 1.00 67.31 175 PHE A O 1
ATOM 1319 N N . PRO A 1 176 ? -4.085 -12.025 9.676 1.00 61.28 176 PRO A N 1
ATOM 1320 C CA . PRO A 1 176 ? -4.267 -12.804 8.466 1.00 61.28 176 PRO A CA 1
ATOM 1321 C C . PRO A 1 176 ? -3.262 -12.338 7.407 1.00 61.28 176 PRO A C 1
ATOM 1323 O O . PRO A 1 176 ? -2.965 -11.152 7.288 1.00 61.28 176 PRO A O 1
ATOM 1326 N N . ASP A 1 177 ? -2.779 -13.268 6.591 1.00 70.75 177 ASP A N 1
ATOM 1327 C CA . ASP A 1 177 ? -1.982 -12.978 5.392 1.00 70.75 177 ASP A CA 1
ATOM 1328 C C . ASP A 1 177 ? -2.776 -12.260 4.278 1.00 70.75 177 ASP A C 1
ATOM 1330 O O . ASP A 1 177 ? -2.222 -11.891 3.240 1.00 70.75 177 ASP A O 1
ATOM 1334 N N . ARG A 1 178 ? -4.077 -12.037 4.500 1.00 73.31 178 ARG A N 1
ATOM 1335 C CA . ARG A 1 178 ? -4.998 -11.375 3.575 1.00 73.31 178 ARG A CA 1
ATOM 1336 C C . ARG A 1 178 ? -5.217 -9.927 3.966 1.00 73.31 178 ARG A C 1
ATOM 1338 O O . ARG A 1 178 ? -5.846 -9.633 4.984 1.00 73.31 178 ARG A O 1
ATOM 1345 N N . LEU A 1 179 ? -4.768 -9.030 3.101 1.00 85.62 179 LEU A N 1
ATOM 1346 C CA . LEU A 1 179 ? -5.033 -7.604 3.175 1.00 85.62 179 LEU A CA 1
ATOM 1347 C C . LEU A 1 179 ? -5.671 -7.129 1.887 1.00 85.62 179 LEU A C 1
ATOM 1349 O O . LEU A 1 179 ? -5.348 -7.606 0.801 1.00 85.62 179 LEU A O 1
ATOM 1353 N N . ALA A 1 180 ? -6.560 -6.152 2.016 1.00 89.94 180 ALA A N 1
ATOM 1354 C CA . ALA A 1 180 ? -7.024 -5.396 0.871 1.00 89.94 180 ALA A CA 1
ATOM 1355 C C . ALA A 1 180 ? -6.114 -4.182 0.673 1.00 89.94 180 ALA A C 1
ATOM 1357 O O . ALA A 1 180 ? -5.689 -3.542 1.640 1.00 89.94 180 ALA A O 1
ATOM 1358 N N . ALA A 1 181 ? -5.848 -3.840 -0.581 1.00 93.94 181 ALA A N 1
ATOM 1359 C CA . ALA A 1 181 ? -5.187 -2.598 -0.936 1.00 93.94 181 ALA A CA 1
ATOM 1360 C C . ALA A 1 181 ? -5.902 -1.896 -2.085 1.00 93.94 181 ALA A C 1
ATOM 1362 O O . ALA A 1 181 ? -6.584 -2.518 -2.901 1.00 93.94 181 ALA A O 1
ATOM 1363 N N . GLN A 1 182 ? -5.709 -0.586 -2.137 1.00 94.94 182 GLN A N 1
ATOM 1364 C CA . GLN A 1 182 ? -6.160 0.296 -3.200 1.00 94.94 182 GLN A CA 1
ATOM 1365 C C . GLN A 1 182 ? -4.961 1.064 -3.741 1.00 94.94 182 GLN A C 1
ATOM 1367 O O . GLN A 1 182 ? -4.141 1.548 -2.966 1.00 94.94 182 GLN A O 1
ATOM 1372 N N . ILE A 1 183 ? -4.891 1.218 -5.056 1.00 95.31 183 ILE A N 1
ATOM 1373 C CA . ILE A 1 183 ? -3.979 2.146 -5.717 1.00 95.31 183 ILE A CA 1
ATOM 1374 C C . ILE A 1 183 ? -4.800 3.195 -6.465 1.00 95.31 183 ILE A C 1
ATOM 1376 O O . ILE A 1 183 ? -5.812 2.862 -7.081 1.00 95.31 183 ILE A O 1
ATOM 1380 N N . THR A 1 184 ? -4.388 4.455 -6.376 1.00 94.88 184 THR A N 1
ATOM 1381 C CA . THR A 1 184 ? -4.956 5.586 -7.124 1.00 94.88 184 THR A CA 1
ATOM 1382 C C . THR A 1 184 ? -3.849 6.409 -7.771 1.00 94.88 184 THR A C 1
ATOM 1384 O O . THR A 1 184 ? -2.661 6.256 -7.469 1.00 94.88 184 THR A O 1
ATOM 1387 N N . THR A 1 185 ? -4.239 7.307 -8.673 1.00 94.50 185 THR A N 1
ATOM 1388 C CA . THR A 1 185 ? -3.340 8.324 -9.232 1.00 94.50 185 THR A CA 1
ATOM 1389 C C . THR A 1 185 ? -2.849 9.296 -8.149 1.00 94.50 185 THR A C 1
ATOM 1391 O O . THR A 1 185 ? -3.363 9.328 -7.032 1.00 94.50 185 THR A O 1
ATOM 1394 N N . ALA A 1 186 ? -1.884 10.159 -8.482 1.00 93.94 186 ALA A N 1
ATOM 1395 C CA . ALA A 1 186 ? -1.416 11.211 -7.570 1.00 93.94 186 ALA A CA 1
ATOM 1396 C C . ALA A 1 186 ? -2.507 12.231 -7.184 1.00 93.94 186 ALA A C 1
ATOM 1398 O O . ALA A 1 186 ? -2.414 12.870 -6.138 1.00 93.94 186 ALA A O 1
ATOM 1399 N N . ALA A 1 187 ? -3.548 12.368 -8.015 1.00 93.50 187 ALA A N 1
ATOM 1400 C CA . ALA A 1 187 ? -4.730 13.181 -7.727 1.00 93.50 187 ALA A CA 1
ATOM 1401 C C . ALA A 1 187 ? -5.764 12.450 -6.849 1.00 93.50 187 ALA A C 1
ATOM 1403 O O . ALA A 1 187 ? -6.835 12.991 -6.593 1.00 93.50 187 ALA A O 1
ATOM 1404 N N . ASP A 1 188 ? -5.444 11.233 -6.403 1.00 93.00 188 ASP A N 1
ATOM 1405 C CA . ASP A 1 188 ? -6.311 10.344 -5.636 1.00 93.00 188 ASP A CA 1
ATOM 1406 C C . ASP A 1 188 ? -7.605 9.941 -6.359 1.00 93.00 188 ASP A C 1
ATOM 1408 O O . ASP A 1 188 ? -8.689 9.885 -5.783 1.00 93.00 188 ASP A O 1
ATOM 1412 N N . GLN A 1 189 ? -7.477 9.674 -7.658 1.00 90.75 189 GLN A N 1
ATOM 1413 C CA . GLN A 1 189 ? -8.573 9.294 -8.548 1.00 90.75 189 GLN A CA 1
ATOM 1414 C C . GLN A 1 189 ? -8.346 7.897 -9.134 1.00 90.75 189 GLN A C 1
ATOM 1416 O O . GLN A 1 189 ? -7.245 7.347 -9.029 1.00 90.75 189 GLN A O 1
ATOM 1421 N N . SER A 1 190 ? -9.380 7.349 -9.780 1.00 89.75 190 SER A N 1
ATOM 1422 C CA . SER A 1 190 ? -9.325 6.077 -10.514 1.00 89.75 190 SER A CA 1
ATOM 1423 C C . SER A 1 190 ? -8.852 4.894 -9.657 1.00 89.75 190 SER A C 1
ATOM 1425 O O . SER A 1 190 ? -7.796 4.316 -9.920 1.00 89.75 190 SER A O 1
ATOM 1427 N N . PRO A 1 191 ? -9.593 4.529 -8.597 1.00 91.00 191 PRO A N 1
ATOM 1428 C CA . PRO A 1 191 ? -9.157 3.497 -7.673 1.00 91.00 191 PRO A CA 1
ATOM 1429 C C . PRO A 1 191 ? -9.168 2.107 -8.314 1.00 91.00 191 PRO A C 1
ATOM 1431 O O . PRO A 1 191 ? -10.168 1.660 -8.878 1.00 91.00 191 PRO A O 1
ATOM 1434 N N . SER A 1 192 ? -8.061 1.391 -8.140 1.00 91.19 192 SER A N 1
ATOM 1435 C CA . SER A 1 192 ? -7.936 -0.040 -8.408 1.00 91.19 192 SER A CA 1
ATOM 1436 C C . SER A 1 192 ? -7.743 -0.788 -7.092 1.00 91.19 192 SER A C 1
ATOM 1438 O O . SER A 1 192 ? -6.876 -0.424 -6.300 1.00 91.19 192 SER A O 1
ATOM 1440 N N . TYR A 1 193 ? -8.491 -1.872 -6.886 1.00 90.69 193 TYR A N 1
ATOM 1441 C CA . TYR A 1 193 ? -8.472 -2.666 -5.654 1.00 90.69 193 TYR A CA 1
ATOM 1442 C C . TYR A 1 193 ? -7.913 -4.068 -5.881 1.00 90.69 193 TYR A C 1
ATOM 1444 O O . TYR A 1 193 ? -8.122 -4.671 -6.933 1.00 90.69 193 TYR A O 1
ATOM 1452 N N . ILE A 1 194 ? -7.255 -4.616 -4.864 1.00 90.19 194 ILE A N 1
ATOM 1453 C CA . ILE A 1 194 ? -6.823 -6.014 -4.831 1.00 90.19 194 ILE A CA 1
ATOM 1454 C C . ILE A 1 194 ? -6.905 -6.569 -3.408 1.00 90.19 194 ILE A C 1
ATOM 1456 O O . ILE A 1 194 ? -6.876 -5.811 -2.438 1.00 90.19 194 ILE A O 1
ATOM 1460 N N . MET A 1 195 ? -6.987 -7.893 -3.289 1.00 86.06 195 MET A N 1
ATOM 1461 C CA . MET A 1 195 ? -6.736 -8.612 -2.040 1.00 86.06 195 MET A CA 1
ATOM 1462 C C . MET A 1 195 ? -5.526 -9.532 -2.210 1.00 86.06 195 MET A C 1
ATOM 1464 O O . MET A 1 195 ? -5.371 -10.114 -3.289 1.00 86.06 195 MET A O 1
ATOM 1468 N N . SER A 1 196 ? -4.695 -9.646 -1.171 1.00 77.06 196 SER A N 1
ATOM 1469 C CA . SER A 1 196 ? -3.619 -10.644 -1.098 1.00 77.06 196 SER A CA 1
ATOM 1470 C C . SER A 1 196 ? -4.115 -12.039 -0.736 1.00 77.06 196 SER A C 1
ATOM 1472 O O . SER A 1 196 ? -5.163 -12.155 -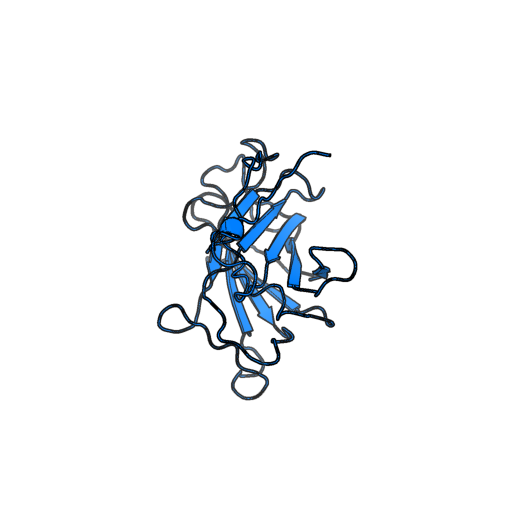0.053 1.00 77.06 196 SER A O 1
#

Foldseek 3Di:
DDDQKDWDWPDDCVVPVPDDTHTHDIDGPDDDDQQADPLAKAAAPPPQKFWDDDDPQWHDQDDDDPDDPPAFSTKMKGAIEQDLSRWQAFLKKKKKFFPPNQQAAFPDFWAKDKDKPDPPWDFDGFPGWDFDHPDVPGGRGMIMTTTHNRGDTGHRPTMMMMGIGPGPGGPDDTGGRWIKMWIGHSVRDRIYIDID

Sequence (196 aa):
DQEYVRIISMVALESAPYTALEMGRPLLTRLAVPEGGVTDPHFLIPGGLAVTGGNNQVRELTTGSALSGNDAQLTLVVKGSANELSAIVGGSILRIFLWPLLQWDMEREPTAVCTPVDSEHVCGDITEVKTETIVPNGHKSVLRLSFPSGMTPLHGGRAHKIELYNLQLPTGGFFPDRLAAQITTAADQSPSYIMS

Mean predicted aligned error: 9.52 Å